Protein AF-A0A7J2LQG4-F1 (afdb_monomer)

pLDDT: mean 94.06, std 4.6, range [66.06, 98.69]

Secondary structure (DSSP, 8-state):
-HHHHHHHTTS--EEE--S-SHHHHHHHHHHHHTT--HHHHTTSTTEEE--S-HHHHHHHHHHTT-EE---HHHHHHHHHTTS--------S-GGG-------PPPTTT-TTS-HHHHHHHHHHHTSHHHHHHHHHTTHHHHTS-SS--SHHHHHH-SSHHHHHHHHHHH-BTTBSS-GGG--S-GGG--

Mean predicted aligned error: 4.1 Å

Nearest PDB structures (foldseek):
  5my5-assembly1_A  TM=8.390E-01  e=5.371E-07  Oleidesulfovibrio alaskensis G20
  3kn3-assembly3_C  TM=7.081E-01  e=2.285E-06  Wolinella succinogenes
  3cvg-assembly5_C  TM=7.981E-01  e=1.214E-03  Coccidioides immitis RS
  3cvg-assembly1_A  TM=7.142E-01  e=1.967E-03  Coccidioides immitis RS

Sequence (190 aa):
RKVVEAGRSGNAVWISRGDNSGTHVKEKSLWNLAGFDWSTLKDESWFIESGTGMGKTLLIANERNAYTLSDIGTYLKYYSDGLIGLQVFVSREKELLNVYSVIAVNPEKNVDVNFEDAITFIKFLTSDECQTLIENFKKEEYGRSLFYPAVNLMKSGVNPEVAGWIRDYAFFNGSECPPAYRDGHPELYE

Structure (mmCIF, N/CA/C/O backbone):
data_AF-A0A7J2LQG4-F1
#
_entry.id   AF-A0A7J2LQG4-F1
#
loop_
_atom_site.group_PDB
_atom_site.id
_atom_site.type_symbol
_atom_site.label_atom_id
_atom_site.label_alt_id
_atom_site.label_comp_id
_atom_site.label_asym_id
_atom_site.label_entity_id
_atom_site.label_seq_id
_atom_site.pdbx_PDB_ins_code
_atom_site.Cartn_x
_atom_site.Cartn_y
_atom_site.Cartn_z
_atom_site.occupancy
_atom_site.B_iso_or_equiv
_atom_site.auth_seq_id
_atom_site.auth_comp_id
_atom_site.auth_asym_id
_atom_site.auth_atom_id
_atom_site.pdbx_PDB_model_num
ATOM 1 N N . ARG A 1 1 ? -10.687 -10.369 13.008 1.00 93.12 1 ARG A N 1
ATOM 2 C CA . ARG A 1 1 ? -11.534 -11.121 13.973 1.00 93.12 1 ARG A CA 1
ATOM 3 C C . ARG A 1 1 ? -11.597 -10.420 15.328 1.00 93.12 1 ARG A C 1
ATOM 5 O O . ARG A 1 1 ? -12.623 -9.815 15.580 1.00 93.12 1 ARG A O 1
ATOM 12 N N . LYS A 1 2 ? -10.504 -10.343 16.108 1.00 95.62 2 LYS A N 1
ATOM 13 C CA . LYS A 1 2 ? -10.480 -9.634 17.413 1.00 95.62 2 LYS A CA 1
ATOM 14 C C . LYS A 1 2 ? -11.040 -8.199 17.382 1.00 95.62 2 LYS A C 1
ATOM 16 O O . LYS A 1 2 ? -11.800 -7.827 18.262 1.00 95.62 2 LYS A O 1
ATOM 21 N N . VAL A 1 3 ? -10.712 -7.413 16.349 1.00 96.69 3 VAL A N 1
ATOM 22 C CA . VAL A 1 3 ? -11.256 -6.048 16.175 1.00 96.69 3 VAL A CA 1
ATOM 23 C C . VAL A 1 3 ? -12.783 -6.049 16.032 1.00 96.69 3 VAL A C 1
ATOM 25 O O . VAL A 1 3 ? -13.440 -5.219 16.642 1.00 96.69 3 VAL A O 1
ATOM 28 N N . VAL A 1 4 ? -13.353 -7.003 15.287 1.00 97.81 4 VAL A N 1
ATOM 29 C CA . VAL A 1 4 ? -14.811 -7.124 15.098 1.00 97.81 4 VAL A CA 1
ATOM 30 C C . VAL A 1 4 ? -15.494 -7.516 16.406 1.00 97.81 4 VAL A C 1
ATOM 32 O O . VAL A 1 4 ? -16.503 -6.926 16.775 1.00 97.81 4 VAL A O 1
ATOM 35 N N . GLU A 1 5 ? -14.935 -8.487 17.132 1.00 97.81 5 GLU A N 1
ATOM 36 C CA . GLU A 1 5 ? -15.448 -8.906 18.444 1.00 97.81 5 GLU A CA 1
ATOM 37 C C . GLU A 1 5 ? -15.452 -7.737 19.438 1.00 97.81 5 GLU A C 1
ATOM 39 O O . GLU A 1 5 ? -16.460 -7.481 20.100 1.00 97.81 5 GLU A O 1
ATOM 44 N N . ALA A 1 6 ? -14.348 -6.987 19.499 1.00 97.88 6 ALA A N 1
ATOM 45 C CA . ALA A 1 6 ? -14.233 -5.811 20.349 1.00 97.88 6 ALA A CA 1
ATOM 46 C C . ALA A 1 6 ? -15.189 -4.689 19.913 1.00 97.88 6 ALA A C 1
ATOM 48 O O . ALA A 1 6 ? -15.839 -4.090 20.767 1.00 97.88 6 ALA A O 1
ATOM 49 N N . GLY A 1 7 ? -15.322 -4.441 18.607 1.00 97.88 7 GLY A N 1
ATOM 50 C CA . GLY A 1 7 ? -16.214 -3.424 18.053 1.00 97.88 7 GLY A CA 1
ATOM 51 C C . GLY A 1 7 ? -17.685 -3.695 18.353 1.00 97.88 7 GLY A C 1
ATOM 52 O O . GLY A 1 7 ? -18.377 -2.840 18.902 1.00 97.88 7 GLY A O 1
ATOM 53 N N . ARG A 1 8 ? -18.146 -4.928 18.118 1.00 98.06 8 ARG A N 1
ATOM 54 C CA . ARG A 1 8 ? -19.517 -5.364 18.444 1.00 98.06 8 ARG A CA 1
ATOM 55 C C . ARG A 1 8 ? -19.814 -5.372 19.944 1.00 98.06 8 ARG A C 1
ATOM 57 O O . ARG A 1 8 ? -20.971 -5.270 20.332 1.00 98.06 8 ARG A O 1
ATOM 64 N N . SER A 1 9 ? -18.777 -5.458 20.777 1.00 98.06 9 SER A N 1
ATOM 65 C CA . SER A 1 9 ? -18.881 -5.340 22.238 1.00 98.06 9 SER A CA 1
ATOM 66 C C . SER A 1 9 ? -18.757 -3.893 22.744 1.00 98.06 9 SER A C 1
ATOM 68 O O . SER A 1 9 ? -18.773 -3.680 23.952 1.00 98.06 9 SER A O 1
ATOM 70 N N . GLY A 1 10 ? -18.596 -2.904 21.854 1.00 96.88 10 GLY A N 1
ATOM 71 C CA . GLY A 1 10 ? -18.452 -1.486 22.211 1.00 96.88 10 GLY A CA 1
ATOM 72 C C . GLY A 1 10 ? -17.074 -1.083 22.750 1.00 96.88 10 GLY A C 1
ATOM 73 O O . GLY A 1 10 ? -16.923 0.016 23.271 1.00 96.88 10 GLY A O 1
ATOM 74 N N . ASN A 1 11 ? -16.065 -1.950 22.623 1.00 97.38 11 ASN A N 1
ATOM 75 C CA . ASN A 1 11 ? -14.725 -1.758 23.194 1.00 97.38 11 ASN A CA 1
ATOM 76 C C . ASN A 1 11 ? -13.678 -1.286 22.176 1.00 97.38 11 ASN A C 1
ATOM 78 O O . ASN A 1 11 ? -12.529 -1.043 22.541 1.00 97.38 11 ASN A O 1
ATOM 82 N N . ALA A 1 12 ? -14.032 -1.210 20.895 1.00 97.94 12 ALA A N 1
ATOM 83 C CA . ALA A 1 12 ? -13.134 -0.755 19.845 1.00 97.94 12 ALA A CA 1
ATOM 84 C C . ALA A 1 12 ? -13.902 0.013 18.776 1.00 97.94 12 ALA A C 1
ATOM 86 O O . ALA A 1 12 ? -15.073 -0.250 18.523 1.00 97.94 12 ALA A O 1
ATOM 87 N N . VAL A 1 13 ? -13.202 0.927 18.119 1.00 98.50 13 VAL A N 1
ATOM 88 C CA . VAL A 1 13 ? -13.670 1.615 16.918 1.00 98.50 13 VAL A CA 1
ATOM 89 C C . VAL A 1 13 ? -12.649 1.355 15.818 1.00 98.50 13 VAL A C 1
ATOM 91 O O . VAL A 1 13 ? -11.446 1.308 16.087 1.00 98.50 13 VAL A O 1
ATOM 94 N N . TRP A 1 14 ? -13.122 1.175 14.591 1.00 98.62 14 TRP A N 1
ATOM 95 C CA . TRP A 1 14 ? -12.287 1.095 13.401 1.00 98.62 14 TRP A CA 1
ATOM 96 C C . TRP A 1 14 ? -12.551 2.298 12.506 1.00 98.62 14 TRP A C 1
ATOM 98 O O . TRP A 1 14 ? -13.696 2.562 12.144 1.00 98.62 14 TRP A O 1
ATOM 108 N N . ILE A 1 15 ? -11.495 3.022 12.146 1.00 98.69 15 ILE A N 1
ATOM 109 C CA . ILE A 1 15 ? -11.568 4.126 11.196 1.00 98.69 15 ILE A CA 1
ATOM 110 C C . ILE A 1 15 ? -11.088 3.620 9.839 1.00 98.69 15 ILE A C 1
ATOM 112 O O . ILE A 1 15 ? -9.923 3.271 9.665 1.00 98.69 15 ILE A O 1
ATOM 116 N N . SER A 1 16 ? -11.997 3.599 8.872 1.00 98.38 16 SER A N 1
ATOM 117 C CA . SER A 1 16 ? -11.688 3.355 7.470 1.00 98.38 16 SER A CA 1
ATOM 118 C C . SER A 1 16 ? -11.421 4.672 6.743 1.00 98.38 16 SER A C 1
ATOM 120 O O . SER A 1 16 ? -11.981 5.730 7.054 1.00 98.38 16 SER A O 1
ATOM 122 N N . ARG A 1 17 ? -10.579 4.605 5.712 1.00 98.06 17 ARG A N 1
ATOM 123 C CA . ARG A 1 17 ? -10.400 5.704 4.756 1.00 98.06 17 ARG A CA 1
ATOM 124 C C . ARG A 1 17 ? -11.706 6.021 4.022 1.00 98.06 17 ARG A C 1
ATOM 126 O O . ARG A 1 17 ? -12.034 7.194 3.878 1.00 98.06 17 ARG A O 1
ATOM 133 N N . GLY A 1 18 ? -12.442 4.999 3.574 1.00 96.88 18 GLY A N 1
ATOM 134 C CA . GLY A 1 18 ? -13.702 5.166 2.836 1.00 96.88 18 GLY A CA 1
ATOM 135 C C . GLY A 1 18 ? -13.581 5.925 1.504 1.00 96.88 18 GLY A C 1
ATOM 136 O O . GLY A 1 18 ? -14.557 6.489 1.027 1.00 96.88 18 GLY A O 1
ATOM 137 N N . ASP A 1 19 ? -12.385 6.004 0.905 1.00 95.94 19 ASP A N 1
ATOM 138 C CA . ASP A 1 19 ? -12.068 6.967 -0.173 1.00 95.94 19 ASP A CA 1
ATOM 139 C C . ASP A 1 19 ? -11.669 6.324 -1.516 1.00 95.94 19 ASP A C 1
ATOM 141 O O . ASP A 1 19 ? -11.207 6.999 -2.431 1.00 95.94 19 ASP A O 1
ATOM 145 N N . ASN A 1 20 ? -11.822 5.003 -1.628 1.00 94.44 20 ASN A N 1
ATOM 146 C CA . ASN A 1 20 ? -11.424 4.177 -2.787 1.00 94.44 20 ASN A CA 1
ATOM 147 C C . ASN A 1 20 ? -9.931 4.243 -3.163 1.00 94.44 20 ASN A C 1
ATOM 149 O O . ASN A 1 20 ? -9.546 3.820 -4.251 1.00 94.44 20 ASN A O 1
ATOM 153 N N . SER A 1 21 ? -9.073 4.704 -2.254 1.00 94.75 21 SER A N 1
ATOM 154 C CA . SER A 1 21 ? -7.621 4.622 -2.418 1.00 94.75 21 SER A CA 1
ATOM 155 C C . SER A 1 21 ? -7.097 3.183 -2.374 1.00 94.75 21 SER A C 1
ATOM 157 O O . SER A 1 21 ? -7.775 2.263 -1.914 1.00 94.75 21 SER A O 1
ATOM 159 N N . GLY A 1 22 ? -5.830 2.989 -2.755 1.00 93.12 22 GLY A N 1
ATOM 160 C CA . GLY A 1 22 ? -5.148 1.699 -2.597 1.00 93.12 22 GLY A CA 1
ATOM 161 C C . GLY A 1 22 ? -5.179 1.168 -1.156 1.00 93.12 22 GLY A C 1
ATOM 162 O O . GLY A 1 22 ? -5.398 -0.023 -0.949 1.00 93.12 22 GLY A O 1
ATOM 163 N N . THR A 1 23 ? -5.064 2.043 -0.148 1.00 95.81 23 THR A N 1
ATOM 164 C CA . THR A 1 23 ? -5.211 1.654 1.267 1.00 95.81 23 THR A CA 1
ATOM 165 C C . THR A 1 23 ? -6.619 1.143 1.564 1.00 95.81 23 THR A C 1
ATOM 167 O O . THR A 1 23 ? -6.760 0.126 2.234 1.00 95.81 23 THR A O 1
ATOM 170 N N . HIS A 1 24 ? -7.657 1.800 1.037 1.00 97.56 24 HIS A N 1
ATOM 171 C CA . HIS A 1 24 ? -9.040 1.348 1.199 1.00 97.56 24 HIS A CA 1
ATOM 172 C C . HIS A 1 24 ? -9.283 -0.002 0.508 1.00 97.56 24 HIS A C 1
ATOM 174 O O . HIS A 1 24 ? -9.908 -0.890 1.079 1.00 97.56 24 HIS A O 1
ATOM 180 N N . VAL A 1 25 ? -8.744 -0.198 -0.698 1.00 96.44 25 VAL A N 1
ATOM 181 C CA . VAL A 1 25 ? -8.823 -1.486 -1.408 1.00 96.44 25 VAL A CA 1
ATOM 182 C C . VAL A 1 25 ? -8.140 -2.598 -0.605 1.00 96.44 25 VAL A C 1
ATOM 184 O O . VAL A 1 25 ? -8.709 -3.680 -0.451 1.00 96.44 25 VAL A O 1
ATOM 187 N N . LYS A 1 26 ? -6.958 -2.326 -0.037 1.00 96.19 26 LYS A N 1
ATOM 188 C CA . LYS A 1 26 ? -6.237 -3.269 0.830 1.00 96.19 26 LYS A CA 1
ATOM 189 C C . LYS A 1 26 ? -7.014 -3.585 2.105 1.00 96.19 26 LYS A C 1
ATOM 191 O O . LYS A 1 26 ? -7.086 -4.734 2.515 1.00 96.19 26 LYS A O 1
ATOM 196 N N . GLU A 1 27 ? -7.630 -2.587 2.721 1.00 97.62 27 GLU A N 1
ATOM 197 C CA . GLU A 1 27 ? -8.482 -2.786 3.88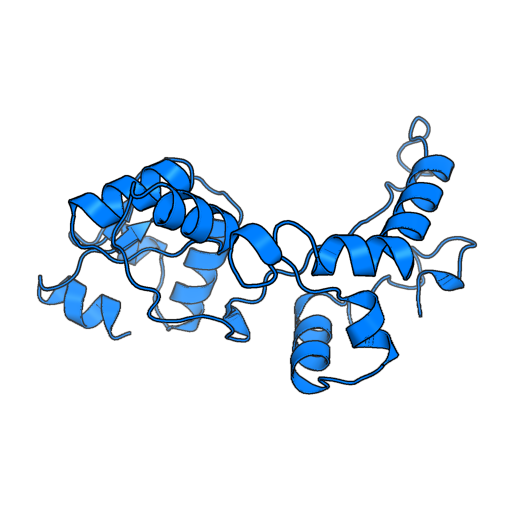8 1.00 97.62 27 GLU A CA 1
ATOM 198 C C . GLU A 1 27 ? -9.644 -3.749 3.589 1.00 97.62 27 GLU A C 1
ATOM 200 O O . GLU A 1 27 ? -9.845 -4.724 4.314 1.00 97.62 27 GLU A O 1
ATOM 205 N N . LYS A 1 28 ? -10.370 -3.524 2.485 1.00 97.88 28 LYS A N 1
ATOM 206 C CA . LYS A 1 28 ? -11.469 -4.401 2.051 1.00 97.88 28 LYS A CA 1
ATOM 207 C C . LYS A 1 28 ? -11.001 -5.838 1.835 1.00 97.88 28 LYS A C 1
ATOM 209 O O . LYS A 1 28 ? -11.689 -6.770 2.251 1.00 97.88 28 LYS A O 1
ATOM 214 N N . SER A 1 29 ? -9.836 -6.030 1.210 1.00 96.31 29 SER A N 1
ATOM 215 C CA . SER A 1 29 ? -9.302 -7.375 0.973 1.00 96.31 29 SER A CA 1
ATOM 216 C C . SER A 1 29 ? -8.910 -8.084 2.272 1.00 96.31 29 SER A C 1
ATOM 218 O O . SER A 1 29 ? -9.179 -9.277 2.407 1.00 96.31 29 SER A O 1
ATOM 220 N N . LEU A 1 30 ? -8.366 -7.359 3.256 1.00 96.88 30 LEU A N 1
ATOM 221 C CA . LEU A 1 30 ? -8.052 -7.899 4.584 1.00 96.88 30 LEU A CA 1
ATOM 222 C C . LEU A 1 30 ? -9.311 -8.311 5.356 1.00 96.88 30 LEU A C 1
ATOM 224 O O . LEU A 1 30 ? -9.313 -9.360 6.004 1.00 96.88 30 LEU A O 1
ATOM 228 N N . TRP A 1 31 ? -10.391 -7.529 5.273 1.00 98.00 31 TRP A N 1
ATOM 229 C CA . TRP A 1 31 ? -11.669 -7.914 5.877 1.00 98.00 31 TRP A CA 1
ATOM 230 C C . TRP A 1 31 ? -12.232 -9.190 5.259 1.00 98.00 31 TRP A C 1
ATOM 232 O O . TRP A 1 31 ? -12.561 -10.124 5.997 1.00 98.00 31 TRP A O 1
ATOM 242 N N . ASN A 1 32 ? -12.243 -9.267 3.926 1.00 97.38 32 ASN A N 1
ATOM 243 C CA . ASN A 1 32 ? -12.699 -10.452 3.205 1.00 97.38 32 ASN A CA 1
ATOM 244 C C . ASN A 1 32 ? -11.871 -11.692 3.577 1.00 97.38 32 ASN A C 1
ATOM 246 O O . ASN A 1 32 ? -12.427 -12.736 3.910 1.00 97.38 32 ASN A O 1
ATOM 250 N N . LEU A 1 33 ? -10.542 -11.559 3.623 1.00 95.56 33 LEU A N 1
ATOM 251 C CA . LEU A 1 33 ? -9.641 -12.633 4.045 1.00 95.56 33 LEU A CA 1
ATOM 252 C C . LEU A 1 33 ? -9.911 -13.094 5.486 1.00 95.56 33 LEU A C 1
ATOM 254 O O . LEU A 1 33 ? -9.824 -14.281 5.798 1.00 95.56 33 LEU A O 1
ATOM 258 N N . ALA A 1 34 ? -10.282 -12.171 6.376 1.00 96.12 34 ALA A N 1
ATOM 259 C CA . ALA A 1 34 ? -10.648 -12.496 7.750 1.00 96.12 34 ALA A CA 1
ATOM 260 C C . ALA A 1 34 ? -12.023 -13.189 7.881 1.00 96.12 34 ALA A C 1
ATOM 262 O O . ALA A 1 34 ? -12.353 -13.648 8.986 1.00 96.12 34 ALA A O 1
ATOM 263 N N . GLY A 1 35 ? -12.778 -13.301 6.782 1.00 97.50 35 GLY A N 1
ATOM 264 C CA . GLY A 1 35 ? -14.111 -13.899 6.704 1.00 97.50 35 GLY A CA 1
ATOM 265 C C . GLY A 1 35 ? -15.254 -12.904 6.906 1.00 97.50 35 GLY A C 1
ATOM 266 O O . GLY A 1 35 ? -16.335 -13.319 7.317 1.00 97.50 35 GLY A O 1
ATOM 267 N N . PHE A 1 36 ? -15.022 -11.608 6.679 1.00 97.88 36 PHE A N 1
ATOM 268 C CA . PHE A 1 36 ? -16.038 -10.567 6.829 1.00 97.88 36 PHE A CA 1
ATOM 269 C C . PHE A 1 36 ? -16.254 -9.799 5.529 1.00 97.88 36 PHE A C 1
ATOM 271 O O . PHE A 1 36 ? -15.302 -9.375 4.878 1.00 97.88 36 PHE A O 1
ATOM 278 N N . ASP A 1 37 ? -17.515 -9.549 5.194 1.00 96.50 37 ASP A N 1
ATOM 279 C CA . ASP A 1 37 ? -17.870 -8.676 4.083 1.00 96.50 37 ASP A CA 1
ATOM 280 C C . ASP A 1 37 ? -17.838 -7.210 4.535 1.00 96.50 37 ASP A C 1
ATOM 282 O O . ASP A 1 37 ? -18.655 -6.771 5.349 1.00 96.50 37 ASP A O 1
ATOM 286 N N . TRP A 1 38 ? -16.902 -6.440 3.978 1.00 96.44 38 TRP A N 1
ATOM 287 C CA . TRP A 1 38 ? -16.773 -5.007 4.247 1.00 96.44 38 TRP A CA 1
ATOM 288 C C . TRP A 1 38 ? -18.071 -4.232 3.985 1.00 96.44 38 TRP A C 1
ATOM 290 O O . TRP A 1 38 ? -18.382 -3.308 4.733 1.00 96.44 38 TRP A O 1
ATOM 300 N N . SER A 1 39 ? -18.848 -4.615 2.965 1.00 95.12 39 SER A N 1
ATOM 301 C CA . SER A 1 39 ? -20.088 -3.916 2.607 1.00 95.12 39 SER A CA 1
ATOM 302 C C . SER A 1 39 ? -21.152 -3.993 3.702 1.00 95.12 39 SER A C 1
ATOM 304 O O . SER A 1 39 ? -21.999 -3.110 3.775 1.00 95.12 39 SER A O 1
ATOM 306 N N . THR A 1 40 ? -21.052 -5.001 4.574 1.00 96.31 40 THR A N 1
ATOM 307 C CA . THR A 1 40 ? -21.887 -5.162 5.770 1.00 96.31 40 THR A CA 1
ATOM 308 C C . THR A 1 40 ? -21.249 -4.528 7.005 1.00 96.31 40 THR A C 1
ATOM 310 O O . THR A 1 40 ? -21.933 -3.853 7.768 1.00 96.31 40 THR A O 1
ATOM 313 N N . LEU A 1 41 ? -19.928 -4.684 7.183 1.00 96.38 41 LEU A N 1
ATOM 314 C CA . LEU A 1 41 ? -19.200 -4.132 8.331 1.00 96.38 41 LEU A CA 1
ATOM 315 C C . LEU A 1 41 ? -19.287 -2.608 8.396 1.00 96.38 41 LEU A C 1
ATOM 317 O O . LEU A 1 41 ? -19.388 -2.061 9.489 1.00 96.38 41 LEU A O 1
ATOM 321 N N . LYS A 1 42 ? -19.250 -1.930 7.243 1.00 96.75 42 LYS A N 1
ATOM 322 C CA . LYS A 1 42 ? -19.268 -0.462 7.169 1.00 96.75 42 LYS A CA 1
ATOM 323 C C . LYS A 1 42 ? -20.533 0.173 7.759 1.00 96.75 42 LYS A C 1
ATOM 325 O O . LYS A 1 42 ? -20.508 1.347 8.103 1.00 96.75 42 LYS A O 1
ATOM 330 N N . ASP A 1 43 ? -21.621 -0.594 7.850 1.00 97.44 43 ASP A N 1
ATOM 331 C CA . ASP A 1 43 ? -22.896 -0.135 8.401 1.00 97.44 43 ASP A CA 1
ATOM 332 C C . ASP A 1 43 ? -23.003 -0.421 9.918 1.00 97.44 43 ASP A C 1
ATOM 334 O O . ASP A 1 43 ? -23.969 -0.012 10.565 1.00 97.44 43 ASP A O 1
ATOM 338 N N . GLU A 1 44 ? -22.016 -1.104 10.519 1.00 98.19 44 GLU A N 1
ATOM 339 C CA . GLU A 1 44 ? -21.948 -1.320 11.967 1.00 98.19 44 GLU A CA 1
ATOM 340 C C . GLU A 1 44 ? -21.451 -0.057 12.693 1.00 98.19 44 GLU A C 1
ATOM 342 O O . GLU A 1 44 ? -20.507 0.603 12.272 1.00 98.19 44 GLU A O 1
ATOM 347 N N . SER A 1 45 ? -22.032 0.259 13.854 1.00 97.31 45 SER A N 1
ATOM 348 C CA . SER A 1 45 ? -21.796 1.533 14.559 1.00 97.31 45 SER A CA 1
ATOM 349 C C . SER A 1 45 ? -20.353 1.788 15.016 1.00 97.31 45 SER A C 1
ATOM 351 O O . SER A 1 45 ? -19.994 2.928 15.309 1.00 97.31 45 SER A O 1
ATOM 353 N N . TRP A 1 46 ? -19.534 0.741 15.141 1.00 98.12 46 TRP A N 1
ATOM 354 C CA . TRP A 1 46 ? -18.122 0.838 15.529 1.00 98.12 46 TRP A CA 1
ATOM 355 C C . TRP A 1 46 ? -17.184 1.024 14.329 1.00 98.12 46 TRP A C 1
ATOM 357 O O . TRP A 1 46 ? -15.989 1.260 14.522 1.00 98.12 46 TRP A O 1
ATOM 367 N N . PHE A 1 47 ? -17.701 0.915 13.106 1.00 98.50 47 PHE A N 1
ATOM 368 C CA . PHE A 1 47 ? -16.960 1.096 11.870 1.00 98.50 47 PHE A CA 1
ATOM 369 C C . PHE A 1 47 ? -17.269 2.478 11.296 1.00 98.50 47 PHE A C 1
ATOM 371 O O . PHE A 1 47 ? -18.420 2.825 11.057 1.00 98.50 47 PHE A O 1
ATOM 378 N N . ILE A 1 48 ? -16.242 3.302 11.099 1.00 98.25 48 ILE A N 1
ATOM 379 C CA . ILE A 1 48 ? -16.421 4.704 10.717 1.00 98.25 48 ILE A CA 1
ATOM 380 C C . ILE A 1 48 ? -15.603 4.997 9.472 1.00 98.25 48 ILE A C 1
ATOM 382 O O . ILE A 1 48 ? -14.377 4.929 9.493 1.00 98.25 48 ILE A O 1
ATOM 386 N N . GLU A 1 49 ? -16.274 5.389 8.397 1.00 97.94 49 GLU A N 1
ATOM 387 C CA . GLU A 1 49 ? -15.613 5.908 7.204 1.00 97.94 49 GLU A CA 1
ATOM 388 C C . GLU A 1 49 ? -15.285 7.392 7.393 1.00 97.94 49 GLU A C 1
ATOM 390 O O . GLU A 1 49 ? -16.164 8.220 7.627 1.00 97.94 49 GLU A O 1
ATOM 395 N N . SER A 1 50 ? -14.003 7.747 7.297 1.00 96.19 50 SER A N 1
ATOM 396 C CA . SER A 1 50 ? -13.582 9.148 7.389 1.00 96.19 50 SER A CA 1
ATOM 397 C C . SER A 1 50 ? -13.823 9.928 6.094 1.00 96.19 50 SER A C 1
ATOM 399 O O . SER A 1 50 ? -13.980 11.146 6.149 1.00 96.19 50 SER A O 1
ATOM 401 N N . GLY A 1 51 ? -13.806 9.251 4.938 1.00 95.31 51 GLY A N 1
ATOM 402 C CA . GLY A 1 51 ? -13.869 9.868 3.609 1.00 95.31 51 GLY A CA 1
ATOM 403 C C . GLY A 1 51 ? -12.657 10.753 3.298 1.00 95.31 51 GLY A C 1
ATOM 404 O O . GLY A 1 51 ? -12.771 11.715 2.539 1.00 95.31 51 GLY A O 1
ATOM 405 N N . THR A 1 52 ? -11.511 10.505 3.941 1.00 95.31 52 THR A N 1
ATOM 406 C CA . THR A 1 52 ? -10.346 11.403 3.896 1.00 95.31 52 THR A CA 1
ATOM 407 C C . THR A 1 52 ? -9.051 10.667 3.575 1.00 95.31 52 THR A C 1
ATOM 409 O O . THR A 1 52 ? -8.963 9.448 3.675 1.00 95.31 52 THR A O 1
ATOM 412 N N . GLY A 1 53 ? -8.010 11.425 3.218 1.00 97.12 53 GLY A N 1
ATOM 413 C CA . GLY A 1 53 ? -6.660 10.888 3.046 1.00 97.12 53 GLY A CA 1
ATOM 414 C C . GLY A 1 53 ? -6.049 10.339 4.344 1.00 97.12 53 GLY A C 1
ATOM 415 O O . GLY A 1 53 ? -6.530 10.599 5.451 1.00 97.12 53 GLY A O 1
ATOM 416 N N . MET A 1 54 ? -4.935 9.610 4.206 1.00 97.88 54 MET A N 1
ATOM 417 C CA . MET A 1 54 ? -4.332 8.837 5.301 1.00 97.88 54 MET A CA 1
ATOM 418 C C . MET A 1 54 ? -3.971 9.675 6.528 1.00 97.88 54 MET A C 1
ATOM 420 O O . MET A 1 54 ? -4.288 9.292 7.649 1.00 97.88 54 MET A O 1
ATOM 424 N N . GLY A 1 55 ? -3.380 10.852 6.326 1.00 97.94 55 GLY A N 1
ATOM 425 C CA . GLY A 1 55 ? -2.994 11.723 7.433 1.00 97.94 55 GLY A CA 1
ATOM 426 C C . GLY A 1 55 ? -4.173 12.13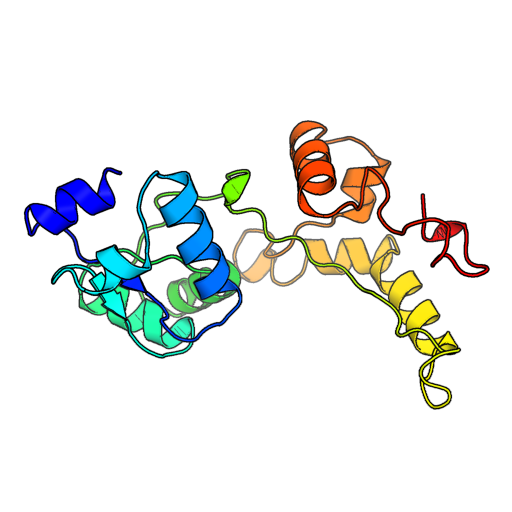4 8.320 1.00 97.94 55 GLY A C 1
ATOM 427 O O . GLY A 1 55 ? -4.113 12.014 9.539 1.00 97.94 55 GLY A O 1
ATOM 428 N N . LYS A 1 56 ? -5.294 12.548 7.717 1.00 98.12 56 LYS A N 1
ATOM 429 C CA . LYS A 1 56 ? -6.500 12.926 8.469 1.00 98.12 56 LYS A CA 1
ATOM 430 C C . LYS A 1 56 ? -7.192 11.715 9.100 1.00 98.12 56 LYS A C 1
ATOM 432 O O . LYS A 1 56 ? -7.681 11.818 10.218 1.00 98.12 56 LYS A O 1
ATOM 437 N N . THR A 1 57 ? -7.164 10.561 8.434 1.00 98.56 57 THR A N 1
ATOM 438 C CA . THR A 1 57 ? -7.650 9.295 9.007 1.00 98.56 57 THR A CA 1
ATOM 439 C C . THR A 1 57 ? -6.873 8.911 10.270 1.00 98.56 57 THR A C 1
ATOM 441 O O . THR A 1 57 ? -7.487 8.548 11.270 1.00 98.56 57 THR A O 1
ATOM 444 N N . LEU A 1 58 ? -5.541 9.054 10.266 1.00 98.62 58 LEU A N 1
ATOM 445 C CA . LEU A 1 58 ? -4.701 8.817 11.446 1.00 98.62 58 LEU A CA 1
ATOM 446 C C . LEU A 1 58 ? -5.028 9.775 12.596 1.00 98.62 58 LEU A C 1
ATOM 448 O O . LEU A 1 58 ? -5.120 9.326 13.734 1.00 98.62 58 LEU A O 1
ATOM 452 N N . LEU A 1 59 ? -5.239 11.065 12.311 1.00 98.62 59 LEU A N 1
ATOM 453 C CA . LEU A 1 59 ? -5.646 12.039 13.333 1.00 98.62 59 LEU A CA 1
ATOM 454 C C . LEU A 1 59 ? -6.984 11.652 13.976 1.00 98.62 59 LEU A C 1
ATOM 456 O O . LEU A 1 59 ? -7.079 11.605 15.197 1.00 98.62 59 LEU A O 1
ATOM 460 N N . ILE A 1 60 ? -7.984 11.282 13.169 1.00 98.50 60 ILE A N 1
ATOM 461 C CA . ILE A 1 60 ? -9.294 10.832 13.670 1.00 98.50 60 ILE A CA 1
ATOM 462 C C . ILE A 1 60 ? -9.149 9.559 14.512 1.00 98.50 60 ILE A C 1
ATOM 464 O O . ILE A 1 60 ? -9.764 9.447 15.574 1.00 98.50 60 ILE A O 1
ATOM 468 N N . ALA A 1 61 ? -8.344 8.594 14.056 1.00 98.62 61 ALA A N 1
ATOM 469 C CA . ALA A 1 61 ? -8.095 7.368 14.807 1.00 98.62 61 ALA A CA 1
ATOM 470 C C . ALA A 1 61 ? -7.418 7.660 16.153 1.00 98.62 61 ALA A C 1
ATOM 472 O O . ALA A 1 61 ? -7.812 7.098 17.172 1.00 98.62 61 ALA A O 1
ATOM 473 N N . ASN A 1 62 ? -6.461 8.588 16.171 1.00 98.56 62 ASN A N 1
ATOM 474 C CA . ASN A 1 62 ? -5.785 9.035 17.381 1.00 98.56 62 ASN A CA 1
ATOM 475 C C . ASN A 1 62 ? -6.747 9.714 18.366 1.00 98.56 62 ASN A C 1
ATOM 477 O O . ASN A 1 62 ? -6.821 9.310 19.521 1.00 98.56 62 ASN A O 1
ATOM 481 N N . GLU A 1 63 ? -7.533 10.689 17.906 1.00 98.19 63 GLU A N 1
ATOM 482 C CA . GLU A 1 63 ? -8.521 11.405 18.730 1.00 98.19 63 GLU A CA 1
ATOM 483 C C . GLU A 1 63 ? -9.562 10.466 19.355 1.00 98.19 63 GLU A C 1
ATOM 485 O O . GLU A 1 63 ? -10.038 10.701 20.465 1.00 98.19 63 GLU A O 1
ATOM 490 N N . ARG A 1 64 ? -9.915 9.389 18.646 1.00 97.50 64 ARG A N 1
ATOM 491 C CA . ARG A 1 64 ? -10.929 8.419 19.077 1.00 97.50 64 ARG A CA 1
ATOM 492 C C . ARG A 1 64 ? -10.366 7.208 19.818 1.00 97.50 64 ARG A C 1
ATOM 494 O O . ARG A 1 64 ? -11.154 6.338 20.176 1.00 97.50 64 ARG A O 1
ATOM 501 N N . ASN A 1 65 ? -9.050 7.124 20.036 1.00 97.00 65 ASN A N 1
ATOM 502 C CA . ASN A 1 65 ? -8.383 5.913 20.538 1.00 97.00 65 ASN A CA 1
ATOM 503 C C . ASN A 1 65 ? -8.808 4.649 19.758 1.00 97.00 65 ASN A C 1
ATOM 505 O O . ASN A 1 65 ? -9.162 3.619 20.334 1.00 97.00 65 ASN A O 1
ATOM 509 N N . ALA A 1 66 ? -8.832 4.760 18.432 1.00 98.25 66 ALA A N 1
ATOM 510 C CA . ALA A 1 66 ? -9.377 3.772 17.512 1.00 98.25 66 ALA A CA 1
ATOM 511 C C . ALA A 1 66 ? -8.280 3.068 16.697 1.00 98.25 66 ALA A C 1
ATOM 513 O O . ALA A 1 66 ? -7.132 3.508 16.621 1.00 98.25 66 ALA A O 1
ATOM 514 N N . TYR A 1 67 ? -8.657 1.973 16.042 1.00 98.50 67 TYR A N 1
ATOM 515 C CA . TYR A 1 67 ? -7.803 1.237 15.116 1.00 98.50 67 TYR A CA 1
ATOM 516 C C . TYR A 1 67 ? -7.978 1.757 13.685 1.00 98.50 67 TYR A C 1
ATOM 518 O O . TYR A 1 67 ? -9.059 2.195 13.301 1.00 98.50 67 TYR A O 1
ATOM 526 N N . THR A 1 68 ? -6.924 1.673 12.877 1.00 98.50 68 THR A N 1
ATOM 527 C CA . THR A 1 68 ? -6.962 1.959 11.436 1.00 98.50 68 THR A CA 1
ATOM 528 C C . THR A 1 68 ? -5.879 1.156 10.725 1.00 98.50 68 THR A C 1
ATOM 530 O O . THR A 1 68 ? -4.859 0.805 11.322 1.00 98.50 68 THR A O 1
ATOM 533 N N . LEU A 1 69 ? -6.064 0.910 9.429 1.00 98.06 69 LEU A N 1
ATOM 534 C CA . LEU A 1 69 ? -4.977 0.520 8.534 1.00 98.06 69 LEU A CA 1
ATOM 535 C C . LEU A 1 69 ? -4.253 1.782 8.044 1.00 98.06 69 LEU A C 1
ATOM 537 O O . LEU A 1 69 ? -4.906 2.769 7.714 1.00 98.06 69 LEU A O 1
ATOM 541 N N . SER A 1 70 ? -2.921 1.755 7.978 1.00 97.31 70 SER A N 1
ATOM 542 C CA . SER A 1 70 ? -2.107 2.850 7.432 1.00 97.31 70 SER A CA 1
ATOM 543 C C . SER A 1 70 ? -0.903 2.314 6.672 1.00 97.31 70 SER A C 1
ATOM 545 O O . SER A 1 70 ? -0.369 1.259 7.017 1.00 97.31 70 SER A O 1
ATOM 547 N N . ASP A 1 71 ? -0.430 3.069 5.680 1.00 94.81 71 ASP A N 1
ATOM 548 C CA . ASP A 1 71 ? 0.932 2.895 5.185 1.00 94.81 71 ASP A CA 1
ATOM 549 C C . ASP A 1 71 ? 1.947 3.389 6.233 1.00 94.81 71 ASP A C 1
ATOM 551 O O . ASP A 1 71 ? 1.656 4.280 7.043 1.00 94.81 71 ASP A O 1
ATOM 555 N N . ILE A 1 72 ? 3.137 2.781 6.234 1.00 93.44 72 ILE A N 1
ATOM 556 C CA . ILE A 1 72 ? 4.159 3.040 7.255 1.00 93.44 72 ILE A CA 1
ATOM 557 C C . ILE A 1 72 ? 4.780 4.436 7.125 1.00 93.44 72 ILE A C 1
ATOM 559 O O . ILE A 1 72 ? 5.164 5.016 8.135 1.00 93.44 72 ILE A O 1
ATOM 563 N N . GLY A 1 73 ? 4.857 4.987 5.909 1.00 93.50 73 GLY A N 1
ATOM 564 C CA . GLY A 1 73 ? 5.453 6.299 5.658 1.00 93.50 73 GLY A CA 1
ATOM 565 C C . GLY A 1 73 ? 4.629 7.419 6.285 1.00 93.50 73 GLY A C 1
ATOM 566 O O . GLY A 1 73 ? 5.164 8.230 7.041 1.00 93.50 73 GLY A O 1
ATOM 567 N N . THR A 1 74 ? 3.316 7.422 6.042 1.00 95.19 74 THR A N 1
ATOM 568 C CA . THR A 1 74 ? 2.401 8.386 6.663 1.00 95.19 74 THR A CA 1
ATOM 569 C C . THR A 1 74 ? 2.376 8.220 8.183 1.00 95.19 74 THR A C 1
ATOM 571 O O . THR A 1 74 ? 2.457 9.220 8.895 1.00 95.19 74 THR A O 1
ATOM 574 N N . TYR A 1 75 ? 2.317 6.981 8.689 1.00 96.62 75 TYR A N 1
ATOM 575 C CA . TYR A 1 75 ? 2.355 6.719 10.132 1.00 96.62 75 TYR A CA 1
ATOM 576 C C . TYR 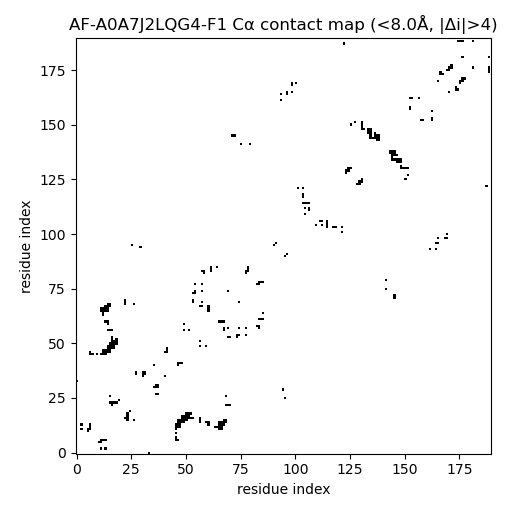A 1 75 ? 3.616 7.302 10.782 1.00 96.62 75 TYR A C 1
ATOM 578 O O . TYR A 1 75 ? 3.505 8.052 11.749 1.00 96.62 75 TYR A O 1
ATOM 586 N N . LEU A 1 76 ? 4.802 6.993 10.241 1.00 95.38 76 LEU A N 1
ATOM 587 C CA . LEU A 1 76 ? 6.073 7.430 10.822 1.00 95.38 76 LEU A CA 1
ATOM 588 C C . LEU A 1 76 ? 6.191 8.947 10.837 1.00 95.38 76 LEU A C 1
ATOM 590 O O . LEU A 1 76 ? 6.569 9.488 11.867 1.00 95.38 76 LEU A O 1
ATOM 594 N N . LYS A 1 77 ? 5.793 9.618 9.750 1.00 94.94 77 LYS A N 1
ATOM 595 C CA . LYS A 1 77 ? 5.766 11.081 9.692 1.00 94.94 77 LYS A CA 1
ATOM 596 C C . LYS A 1 77 ? 4.884 11.676 10.794 1.00 94.94 77 LYS A C 1
ATOM 598 O O . LYS A 1 77 ? 5.322 12.532 11.549 1.00 94.94 77 LYS A O 1
ATOM 603 N N . TYR A 1 78 ? 3.635 11.221 10.907 1.00 97.31 78 TYR A N 1
ATOM 604 C CA . TYR A 1 78 ? 2.702 11.777 11.893 1.00 97.31 78 TYR A CA 1
ATOM 605 C C . TYR A 1 78 ? 3.131 11.475 13.333 1.00 97.31 78 TYR A C 1
ATOM 607 O O . TYR A 1 78 ? 2.919 12.297 14.223 1.00 97.31 78 TYR A O 1
ATOM 615 N N . TYR A 1 79 ? 3.736 10.309 13.560 1.00 96.06 79 TYR A N 1
ATOM 616 C CA . TYR A 1 79 ? 4.271 9.929 14.861 1.00 96.06 79 TYR A CA 1
ATOM 617 C C . TYR A 1 79 ? 5.518 10.753 15.225 1.00 96.06 79 TYR A C 1
ATOM 619 O O . TYR A 1 79 ? 5.595 11.275 16.334 1.00 96.06 79 TYR A O 1
ATOM 627 N N . SER A 1 80 ? 6.474 10.926 14.300 1.00 94.31 80 SER A N 1
ATOM 628 C CA . SER A 1 80 ? 7.689 11.725 14.531 1.00 94.31 80 SER A CA 1
ATOM 629 C C . SER A 1 80 ? 7.388 13.204 14.750 1.00 94.31 80 SER A C 1
ATOM 631 O O . SER A 1 80 ? 8.048 13.848 15.559 1.00 94.31 80 SER A O 1
ATOM 633 N N . ASP A 1 81 ? 6.361 13.721 14.073 1.00 96.06 81 ASP A N 1
ATOM 634 C CA . ASP A 1 81 ? 5.896 15.103 14.218 1.00 96.06 81 ASP A CA 1
ATOM 635 C C . ASP A 1 81 ? 5.086 15.316 15.518 1.00 96.06 81 ASP A C 1
ATOM 637 O O . ASP A 1 81 ? 4.640 16.428 15.798 1.00 96.06 81 ASP A O 1
ATOM 641 N N . GLY A 1 82 ? 4.860 14.262 16.316 1.00 97.06 82 GLY A N 1
ATOM 642 C CA . GLY A 1 82 ? 4.097 14.324 17.567 1.00 97.06 82 GLY A CA 1
ATOM 643 C C . GLY A 1 82 ? 2.594 14.553 17.377 1.00 97.06 82 GLY A C 1
ATOM 644 O O . GLY A 1 82 ? 1.904 14.929 18.323 1.00 97.06 82 GLY A O 1
ATOM 645 N N . LEU A 1 83 ? 2.073 14.339 16.165 1.00 98.00 83 LEU A N 1
ATOM 646 C CA . LEU A 1 83 ? 0.663 14.559 15.828 1.00 98.00 83 LEU A CA 1
ATOM 647 C C . LEU A 1 83 ? -0.241 13.405 16.278 1.00 98.00 83 LEU A C 1
ATOM 649 O O . LEU A 1 83 ? -1.444 13.594 16.447 1.00 98.00 83 LEU A O 1
ATOM 653 N N . ILE A 1 84 ? 0.326 12.208 16.443 1.00 98.44 84 ILE A N 1
ATOM 654 C CA . ILE A 1 84 ? -0.374 11.014 16.923 1.00 98.44 84 ILE A CA 1
ATOM 655 C C . ILE A 1 84 ? 0.475 10.263 17.954 1.00 98.44 84 ILE A C 1
ATOM 657 O O . ILE A 1 84 ? 1.700 10.271 17.885 1.00 98.44 84 ILE A O 1
ATOM 661 N N . GLY A 1 85 ? -0.192 9.558 18.867 1.00 97.56 85 GLY A N 1
ATOM 662 C CA . GLY A 1 85 ? 0.395 8.618 19.829 1.00 97.56 8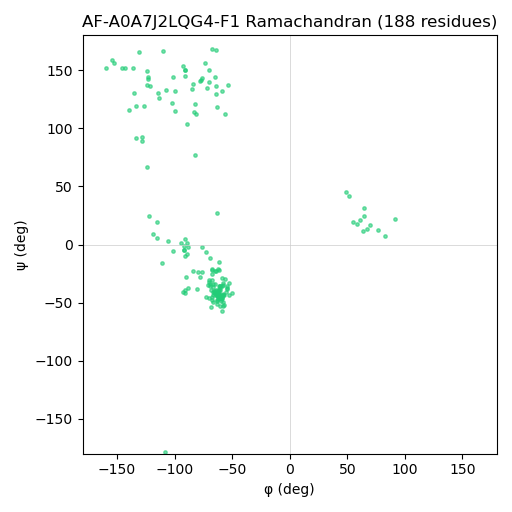5 GLY A CA 1
ATOM 663 C C . GLY A 1 85 ? -0.057 7.168 19.611 1.00 97.56 85 GLY A C 1
ATOM 664 O O . GLY A 1 85 ? 0.004 6.358 20.534 1.00 97.56 85 GLY A O 1
ATOM 665 N N . LEU A 1 86 ? -0.558 6.843 18.414 1.00 97.44 86 LEU A N 1
ATOM 666 C CA . LEU A 1 86 ? -1.025 5.501 18.054 1.00 97.44 86 LEU A CA 1
ATOM 667 C C . LEU A 1 86 ? 0.126 4.486 18.057 1.00 97.44 86 LEU A C 1
ATOM 669 O O . LEU A 1 86 ? 1.235 4.798 17.633 1.00 97.44 86 LEU A O 1
ATOM 673 N N . GLN A 1 87 ? -0.158 3.252 18.476 1.00 96.44 87 GLN A N 1
ATOM 674 C CA . GLN A 1 87 ? 0.811 2.154 18.480 1.00 96.44 87 GLN A CA 1
ATOM 675 C C . GLN A 1 87 ? 0.606 1.210 17.291 1.00 96.44 87 GLN A C 1
ATOM 677 O O . GLN A 1 87 ? -0.523 0.914 16.892 1.00 96.44 87 GLN A O 1
ATOM 682 N N . VAL A 1 88 ? 1.707 0.684 16.749 1.00 95.62 88 VAL A N 1
ATOM 683 C CA . VAL A 1 88 ? 1.668 -0.346 15.703 1.00 95.62 88 VAL A CA 1
ATOM 684 C C . VAL A 1 88 ? 1.441 -1.715 16.340 1.00 95.62 88 VAL A C 1
ATOM 686 O O . VAL A 1 88 ? 2.327 -2.243 17.006 1.00 95.62 88 VAL A O 1
ATOM 689 N N . PHE A 1 89 ? 0.276 -2.314 16.092 1.00 94.56 89 PHE A N 1
ATOM 690 C CA . PHE A 1 89 ? -0.048 -3.663 16.578 1.00 94.56 89 PHE A CA 1
ATOM 691 C C . PHE A 1 89 ? 0.387 -4.778 15.626 1.00 94.56 89 PHE A C 1
ATOM 693 O O . PHE A 1 89 ? 0.798 -5.845 16.073 1.00 94.56 89 PHE A O 1
ATOM 700 N N . VAL A 1 90 ? 0.269 -4.550 14.317 1.00 93.50 90 VAL A N 1
ATOM 701 C CA . VAL A 1 90 ? 0.580 -5.540 13.279 1.00 93.50 90 VAL A CA 1
ATOM 702 C C . VAL A 1 90 ? 1.376 -4.852 12.181 1.00 93.50 90 VAL A C 1
ATOM 704 O O . VAL A 1 90 ? 0.995 -3.786 11.700 1.00 93.50 90 VAL A O 1
ATOM 707 N N . SER A 1 91 ? 2.497 -5.450 11.786 1.00 90.81 91 SER A N 1
ATOM 708 C CA . SER A 1 91 ? 3.305 -4.991 10.657 1.00 90.81 91 SER A CA 1
ATOM 709 C C . SER A 1 91 ? 4.096 -6.158 10.075 1.00 90.81 91 SER A C 1
ATOM 711 O O . SER A 1 91 ? 4.357 -7.118 10.789 1.00 90.81 91 SER A O 1
ATOM 713 N N . ARG A 1 92 ? 4.538 -6.030 8.817 1.00 84.31 92 ARG A N 1
ATOM 714 C CA . ARG A 1 92 ? 5.423 -7.000 8.137 1.00 84.31 92 ARG A CA 1
ATOM 715 C C . ARG A 1 92 ? 4.817 -8.396 7.910 1.00 84.31 92 ARG A C 1
ATOM 717 O O . ARG A 1 92 ? 5.552 -9.372 7.861 1.00 84.31 92 ARG A O 1
ATOM 724 N N . GLU A 1 93 ? 3.506 -8.468 7.711 1.00 89.56 93 GLU A N 1
ATOM 725 C CA . GLU A 1 93 ? 2.808 -9.699 7.314 1.00 89.56 93 GLU A CA 1
ATOM 726 C C . GLU A 1 93 ? 2.677 -9.799 5.787 1.00 89.56 93 GLU A C 1
ATOM 728 O O . GLU A 1 93 ? 2.608 -8.766 5.106 1.00 89.56 93 GLU A O 1
ATOM 733 N N . LYS A 1 94 ? 2.580 -11.024 5.248 1.00 91.06 94 LYS A N 1
ATOM 734 C CA . LYS A 1 94 ? 2.400 -11.286 3.804 1.00 91.06 94 LYS A CA 1
ATOM 735 C C . LYS A 1 94 ? 1.218 -10.502 3.239 1.00 91.06 94 LYS A C 1
ATOM 737 O O . LYS A 1 94 ? 1.305 -9.874 2.186 1.00 91.06 94 LYS A O 1
ATOM 742 N N . GLU A 1 95 ? 0.113 -10.487 3.971 1.00 92.25 95 GLU A N 1
ATOM 743 C CA . GLU A 1 95 ? -1.134 -9.838 3.586 1.00 92.25 95 GLU A CA 1
ATOM 744 C C . GLU A 1 95 ? -1.011 -8.312 3.548 1.00 92.25 95 GLU A C 1
ATOM 746 O O . GLU A 1 95 ? -1.788 -7.653 2.856 1.00 92.25 95 GLU A O 1
ATOM 751 N N . LEU A 1 96 ? -0.033 -7.741 4.257 1.00 93.56 96 LEU A N 1
ATOM 752 C CA . LEU A 1 96 ? 0.254 -6.306 4.294 1.00 93.56 96 LEU A CA 1
ATOM 753 C C . LEU A 1 96 ? 1.288 -5.877 3.249 1.00 93.56 96 LEU A C 1
ATOM 755 O O . LEU A 1 96 ? 1.577 -4.685 3.140 1.00 93.56 96 LEU A O 1
ATOM 759 N N . LEU A 1 97 ? 1.816 -6.815 2.457 1.00 92.38 97 LEU A N 1
ATOM 760 C CA . LEU A 1 97 ? 2.761 -6.508 1.394 1.00 92.38 97 LEU A CA 1
ATOM 761 C C . LEU A 1 97 ? 2.134 -5.537 0.383 1.00 92.38 97 LEU A C 1
ATOM 763 O O . LEU A 1 97 ? 0.997 -5.726 -0.065 1.00 92.38 97 LEU A O 1
ATOM 767 N N . ASN A 1 98 ? 2.883 -4.492 0.038 1.00 91.69 98 ASN A N 1
ATOM 768 C CA . ASN A 1 98 ? 2.514 -3.499 -0.962 1.00 91.69 98 ASN A CA 1
ATOM 769 C C . ASN A 1 98 ? 3.673 -3.360 -1.954 1.00 91.69 98 ASN A C 1
ATOM 771 O O . ASN A 1 98 ? 4.633 -2.634 -1.696 1.00 91.69 98 ASN A O 1
ATOM 775 N N . VAL A 1 99 ? 3.611 -4.133 -3.039 1.00 92.56 99 VAL A N 1
ATOM 776 C CA . VAL A 1 99 ? 4.650 -4.169 -4.073 1.00 92.56 99 VAL A CA 1
ATOM 777 C C . VAL A 1 99 ? 4.399 -3.050 -5.078 1.00 92.56 99 VAL A C 1
ATOM 779 O O . VAL A 1 99 ? 3.274 -2.871 -5.540 1.00 92.56 99 VAL A O 1
ATOM 782 N N . TYR A 1 100 ? 5.454 -2.314 -5.417 1.00 93.06 100 TYR A N 1
ATOM 783 C CA . TYR A 1 100 ? 5.429 -1.304 -6.469 1.00 93.06 100 TYR A CA 1
ATOM 784 C C . TYR A 1 100 ? 6.031 -1.887 -7.745 1.00 93.06 100 TYR A C 1
ATOM 786 O O . TYR A 1 100 ? 7.113 -2.471 -7.709 1.00 93.06 100 TYR A O 1
ATOM 794 N N . SER A 1 101 ? 5.337 -1.688 -8.862 1.00 93.06 101 SER A N 1
ATOM 795 C CA . SER A 1 101 ? 5.771 -2.104 -10.195 1.00 93.06 101 SER A CA 1
ATOM 796 C C . SER A 1 101 ? 5.816 -0.891 -11.114 1.00 93.06 101 SER A C 1
ATOM 798 O O . SER A 1 101 ? 4.970 -0.001 -11.019 1.00 93.06 101 SER A O 1
ATOM 800 N N . VAL A 1 102 ? 6.791 -0.869 -12.016 1.00 94.44 102 VAL A N 1
ATOM 801 C CA . VAL A 1 102 ? 6.880 0.109 -13.102 1.00 94.44 102 VAL A CA 1
ATOM 802 C C . VAL A 1 102 ? 6.550 -0.597 -14.414 1.00 94.44 102 VAL A C 1
ATOM 804 O O . VAL A 1 102 ? 7.027 -1.700 -14.662 1.00 94.44 102 VAL A O 1
ATOM 807 N N . ILE A 1 103 ? 5.684 0.009 -15.226 1.00 93.81 103 ILE A N 1
ATOM 808 C CA . ILE A 1 103 ? 5.193 -0.571 -16.479 1.00 93.81 103 ILE A CA 1
ATOM 809 C C . ILE A 1 103 ? 5.275 0.515 -17.550 1.00 93.81 103 ILE A C 1
ATOM 811 O O . ILE A 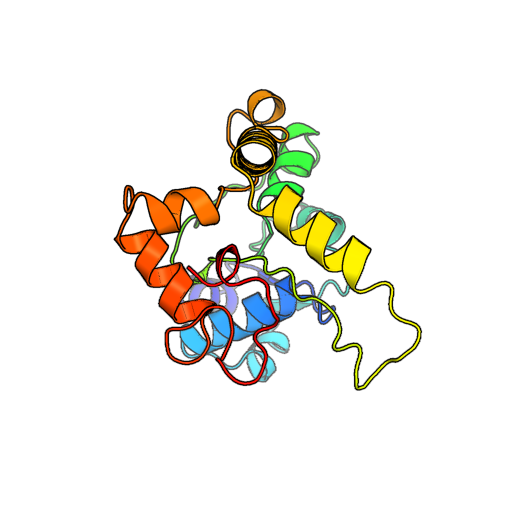1 103 ? 4.641 1.562 -17.414 1.00 93.81 103 ILE A O 1
ATOM 815 N N . ALA A 1 104 ? 6.055 0.276 -18.605 1.00 95.56 104 ALA A N 1
ATOM 816 C CA . ALA A 1 104 ? 6.087 1.164 -19.762 1.00 95.56 104 ALA A CA 1
ATOM 817 C C . ALA A 1 104 ? 4.766 1.068 -20.542 1.00 95.56 104 ALA A C 1
ATOM 819 O O . ALA A 1 104 ? 4.199 -0.015 -20.710 1.00 95.56 104 ALA A O 1
ATOM 820 N N . VAL A 1 105 ? 4.259 2.205 -21.019 1.00 95.69 105 VAL A N 1
ATOM 821 C CA . VAL A 1 105 ? 3.042 2.236 -21.839 1.00 95.69 105 VAL A CA 1
ATOM 822 C C . VAL A 1 105 ? 3.349 1.655 -23.217 1.00 95.69 105 VAL A C 1
ATOM 824 O O . VAL A 1 105 ? 4.355 2.007 -23.819 1.00 95.69 105 VAL A O 1
ATOM 827 N N . ASN A 1 106 ? 2.471 0.787 -23.726 1.00 93.25 106 ASN A N 1
ATOM 828 C CA . ASN A 1 106 ? 2.648 0.157 -25.034 1.00 93.25 106 ASN A CA 1
ATOM 829 C C . ASN A 1 106 ? 2.642 1.219 -26.169 1.00 93.25 106 ASN A C 1
ATOM 831 O O . ASN A 1 106 ? 1.596 1.860 -26.364 1.00 93.25 106 ASN A O 1
ATOM 835 N N . PRO A 1 107 ? 3.749 1.366 -26.931 1.00 93.50 107 PRO A N 1
ATOM 836 C CA . PRO A 1 107 ? 3.892 2.379 -27.978 1.00 93.50 107 PRO A CA 1
ATOM 837 C C . PRO A 1 107 ? 3.132 2.039 -29.269 1.00 93.50 107 PRO A C 1
ATOM 839 O O . PRO A 1 107 ? 2.725 2.942 -29.992 1.00 93.50 107 PRO A O 1
ATOM 842 N N . GLU A 1 108 ? 2.844 0.762 -29.541 1.00 92.12 108 GLU A N 1
ATOM 843 C CA . GLU A 1 108 ? 2.005 0.355 -30.681 1.00 92.12 108 GLU A CA 1
ATOM 844 C C . GLU A 1 108 ? 0.549 0.804 -30.501 1.00 92.12 108 GLU A C 1
ATOM 846 O O . GLU A 1 108 ? -0.163 1.062 -31.471 1.00 92.12 108 GLU A O 1
ATOM 851 N N . LYS A 1 109 ? 0.093 0.891 -29.245 1.00 94.50 109 LYS A N 1
ATOM 852 C CA . LYS A 1 109 ? -1.258 1.355 -28.898 1.00 94.50 109 LYS A CA 1
ATOM 853 C C . LYS A 1 109 ? -1.337 2.859 -28.669 1.00 94.50 109 LYS A C 1
ATOM 855 O O . LYS A 1 109 ? -2.408 3.432 -28.846 1.00 94.50 109 LYS A O 1
ATOM 860 N N . ASN A 1 110 ? -0.242 3.480 -28.240 1.00 94.38 110 ASN A N 1
ATOM 861 C CA . ASN A 1 110 ? -0.173 4.907 -27.950 1.00 94.38 110 ASN A CA 1
ATOM 862 C C . ASN A 1 110 ? 1.089 5.473 -28.594 1.00 94.38 110 ASN A C 1
ATOM 864 O O . ASN A 1 110 ? 2.153 5.468 -27.989 1.00 94.38 110 ASN A O 1
ATOM 868 N N . VAL A 1 111 ? 0.957 5.959 -29.824 1.00 92.81 111 VAL A N 1
ATOM 869 C CA . VAL A 1 111 ? 2.106 6.336 -30.662 1.00 92.81 111 VAL A CA 1
ATOM 870 C C . VAL A 1 111 ? 2.883 7.558 -30.156 1.00 92.81 111 VAL A C 1
ATOM 872 O O . VAL A 1 111 ? 4.052 7.705 -30.488 1.00 92.81 111 VAL A O 1
ATOM 875 N N . ASP A 1 112 ? 2.263 8.403 -29.328 1.00 95.62 112 ASP A N 1
ATOM 876 C CA . ASP A 1 112 ? 2.867 9.644 -28.817 1.00 95.62 112 ASP A CA 1
ATOM 877 C C . ASP A 1 112 ? 3.618 9.459 -27.484 1.00 95.62 112 ASP A C 1
ATOM 879 O O . ASP A 1 112 ? 4.062 10.433 -26.869 1.00 95.62 112 ASP A O 1
ATOM 883 N N . VAL A 1 113 ? 3.733 8.226 -26.978 1.00 96.94 113 VAL A N 1
ATOM 884 C CA . VAL A 1 113 ? 4.430 7.972 -25.710 1.00 96.94 113 VAL A CA 1
ATOM 885 C C . VAL A 1 113 ? 5.940 8.024 -25.895 1.00 96.94 113 VAL A C 1
ATOM 887 O O . VAL A 1 113 ? 6.494 7.512 -26.864 1.00 96.94 113 VAL A O 1
ATOM 890 N N . ASN A 1 114 ? 6.628 8.590 -24.908 1.00 96.69 114 ASN A N 1
ATOM 891 C CA . ASN A 1 114 ? 8.084 8.597 -24.873 1.00 96.69 114 ASN A CA 1
ATOM 892 C C . ASN A 1 114 ? 8.611 7.264 -24.314 1.00 96.69 114 ASN A C 1
ATOM 894 O O . ASN A 1 114 ? 8.942 7.150 -23.132 1.00 96.69 114 ASN A O 1
ATOM 898 N N . PHE A 1 115 ? 8.588 6.231 -25.156 1.00 95.56 115 PHE A N 1
ATOM 899 C CA . PHE A 1 115 ? 8.903 4.862 -24.751 1.00 95.56 115 PHE A CA 1
ATOM 900 C C . PHE A 1 115 ? 10.374 4.684 -24.353 1.00 95.56 115 PHE A C 1
ATOM 902 O O . PHE A 1 115 ? 10.654 4.099 -23.310 1.00 95.56 115 PHE A O 1
ATOM 909 N N . GLU A 1 116 ? 11.303 5.252 -25.121 1.00 94.81 116 GLU A N 1
ATOM 910 C CA . GLU A 1 116 ? 12.746 5.13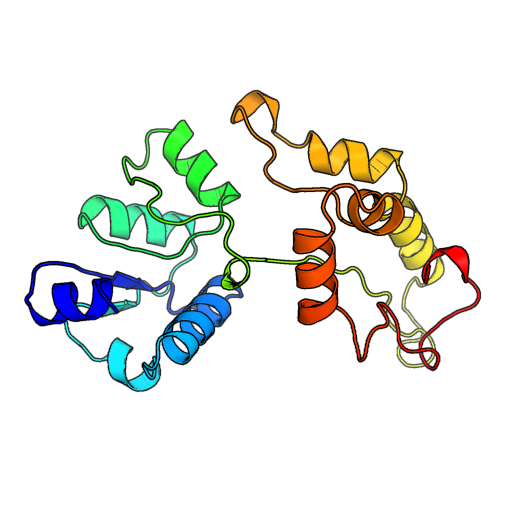4 -24.865 1.00 94.81 116 GLU A CA 1
ATOM 911 C C . GLU A 1 116 ? 13.151 5.729 -23.506 1.00 94.81 116 GLU A C 1
ATOM 913 O O . GLU A 1 116 ? 13.890 5.105 -22.735 1.00 94.81 116 GLU A O 1
ATOM 918 N N . ASP A 1 117 ? 12.614 6.901 -23.150 1.00 97.19 117 ASP A N 1
ATOM 919 C CA . ASP A 1 117 ? 12.881 7.498 -21.838 1.00 97.19 117 ASP A CA 1
ATOM 920 C C . ASP A 1 117 ? 12.197 6.711 -20.711 1.00 97.19 117 ASP A C 1
ATOM 922 O O . ASP A 1 117 ? 12.745 6.607 -19.611 1.00 97.19 117 ASP A O 1
ATOM 926 N N . ALA A 1 118 ? 11.036 6.098 -20.970 1.00 97.19 118 ALA A N 1
ATOM 927 C CA . ALA A 1 118 ? 10.393 5.208 -20.006 1.00 97.19 118 ALA A CA 1
ATOM 928 C C . ALA A 1 118 ? 11.254 3.965 -19.727 1.00 97.19 118 ALA A C 1
ATOM 930 O O . ALA A 1 118 ? 11.444 3.608 -18.564 1.00 97.19 118 ALA A O 1
ATOM 931 N N . ILE A 1 119 ? 11.831 3.342 -20.759 1.00 96.50 119 ILE A N 1
ATOM 932 C CA . ILE A 1 119 ? 12.781 2.234 -20.598 1.00 96.50 119 ILE A CA 1
ATOM 933 C C . ILE A 1 119 ? 14.032 2.692 -19.844 1.00 96.50 119 ILE A C 1
ATOM 935 O O . ILE A 1 119 ? 14.476 2.011 -18.919 1.0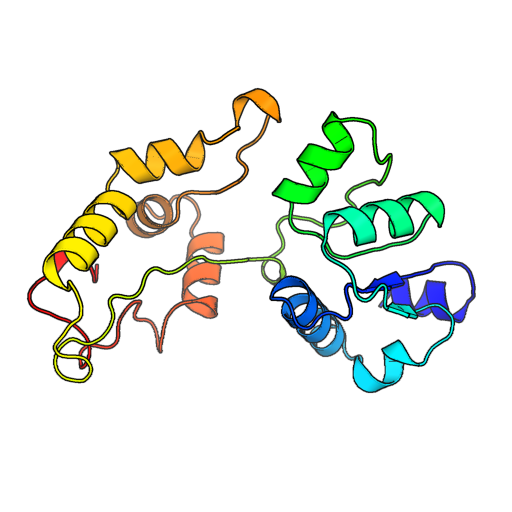0 96.50 119 ILE A O 1
ATOM 939 N N . THR A 1 120 ? 14.580 3.858 -20.188 1.00 97.56 120 THR A N 1
ATOM 940 C CA . THR A 1 120 ? 15.738 4.437 -19.491 1.00 97.56 120 THR A CA 1
ATOM 941 C C . THR A 1 120 ? 15.446 4.635 -18.002 1.00 97.56 120 THR A C 1
ATOM 943 O O . THR A 1 120 ? 16.257 4.273 -17.147 1.00 97.56 120 THR A O 1
ATOM 946 N N . PHE A 1 121 ? 14.256 5.134 -17.670 1.00 97.94 121 PHE A N 1
ATOM 947 C CA . PHE A 1 121 ? 13.821 5.296 -16.289 1.00 97.94 121 PHE A CA 1
ATOM 948 C C . PHE A 1 121 ? 13.634 3.955 -15.568 1.00 97.94 121 PHE A C 1
ATOM 950 O O . PHE A 1 121 ? 14.059 3.823 -14.421 1.00 97.94 121 PHE A O 1
ATOM 957 N N . ILE A 1 122 ? 13.065 2.941 -16.229 1.00 96.62 122 ILE A N 1
ATOM 958 C CA . ILE A 1 122 ? 12.947 1.584 -15.671 1.00 96.62 122 ILE A CA 1
ATOM 959 C C . ILE A 1 122 ? 14.333 1.021 -15.351 1.00 96.62 122 ILE A C 1
ATOM 961 O O . ILE A 1 122 ? 14.548 0.557 -14.234 1.00 96.62 122 ILE A O 1
ATOM 965 N N . LYS A 1 123 ? 15.290 1.138 -16.280 1.00 96.25 123 LYS A N 1
ATOM 966 C CA . LYS A 1 123 ? 16.680 0.702 -16.079 1.00 96.25 123 LYS A CA 1
ATOM 967 C C . LYS A 1 123 ? 17.324 1.379 -14.878 1.00 96.25 123 LYS A C 1
ATOM 969 O O . LYS A 1 123 ? 17.975 0.705 -14.080 1.00 96.25 123 LYS A O 1
ATOM 974 N N . PHE A 1 124 ? 17.115 2.688 -14.72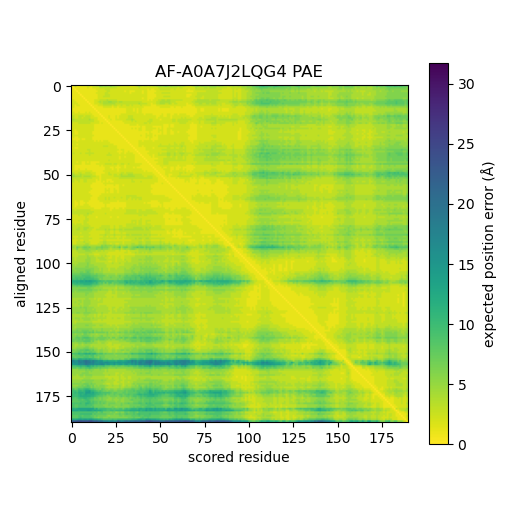0 1.00 97.38 124 PHE A N 1
ATOM 975 C CA . PHE A 1 124 ? 17.569 3.404 -13.533 1.00 97.38 124 PHE A CA 1
ATOM 976 C C . PHE A 1 124 ? 16.912 2.843 -12.271 1.00 97.38 124 PHE A C 1
ATOM 978 O O . PHE A 1 124 ? 17.634 2.430 -11.368 1.00 97.38 124 PHE A O 1
ATOM 985 N N . LEU A 1 125 ? 15.578 2.741 -12.222 1.00 96.75 125 LEU A N 1
ATOM 986 C CA . LEU A 1 125 ? 14.845 2.213 -11.064 1.00 96.75 125 LEU A CA 1
ATOM 987 C C . LEU A 1 125 ? 15.323 0.818 -10.648 1.00 96.75 125 LEU A C 1
ATOM 989 O O . LEU A 1 125 ? 15.407 0.538 -9.452 1.00 96.75 125 LEU A O 1
ATOM 993 N N . THR A 1 126 ? 15.645 -0.051 -11.607 1.00 94.56 126 THR A N 1
ATOM 994 C CA . THR A 1 126 ? 16.092 -1.427 -11.348 1.00 94.56 126 THR A CA 1
ATOM 995 C C . THR A 1 126 ? 17.605 -1.572 -11.162 1.00 94.56 126 THR A C 1
ATOM 997 O O . THR A 1 126 ? 18.076 -2.683 -10.921 1.00 94.56 126 THR A O 1
ATOM 1000 N N . SER A 1 127 ? 18.377 -0.489 -11.280 1.00 95.31 127 SER A N 1
ATOM 1001 C CA . SER A 1 127 ? 19.830 -0.500 -11.067 1.00 95.31 127 SER A CA 1
ATOM 1002 C C . SER A 1 127 ? 20.198 -0.616 -9.584 1.00 95.31 127 SER A C 1
ATOM 1004 O O . SER A 1 127 ? 19.443 -0.181 -8.712 1.00 95.31 127 SER A O 1
ATOM 1006 N N . ASP A 1 128 ? 21.398 -1.123 -9.287 1.00 94.62 128 ASP A N 1
ATOM 1007 C CA . ASP A 1 128 ? 21.925 -1.168 -7.914 1.00 94.62 128 ASP A CA 1
ATOM 1008 C C . ASP A 1 128 ? 21.997 0.222 -7.266 1.00 94.62 128 ASP A C 1
ATOM 1010 O O . ASP A 1 128 ? 21.737 0.367 -6.069 1.00 94.62 128 ASP A O 1
ATOM 1014 N N . GLU A 1 129 ? 22.301 1.254 -8.059 1.00 96.62 129 GLU A N 1
ATOM 1015 C CA . GLU A 1 129 ? 22.314 2.646 -7.611 1.00 96.62 129 GLU A CA 1
ATOM 1016 C C . GLU A 1 129 ? 20.939 3.061 -7.076 1.00 96.62 129 GLU A C 1
ATOM 1018 O O . GLU A 1 129 ? 20.812 3.437 -5.908 1.00 96.62 129 GLU A O 1
ATOM 1023 N N . CYS A 1 130 ? 19.884 2.943 -7.888 1.00 97.19 130 CYS A N 1
ATOM 1024 C CA . CYS A 1 130 ? 18.555 3.369 -7.458 1.00 97.19 130 CYS A CA 1
ATOM 1025 C C . CYS A 1 130 ? 17.976 2.459 -6.369 1.00 97.19 130 CYS A C 1
ATOM 1027 O O . CYS A 1 130 ? 17.340 2.950 -5.437 1.00 97.19 130 CYS A O 1
ATOM 1029 N N . GLN A 1 131 ? 18.241 1.149 -6.408 1.00 96.12 131 GLN A N 1
ATOM 1030 C CA . GLN A 1 131 ? 17.823 0.241 -5.335 1.00 96.12 131 GLN A CA 1
ATOM 1031 C C . GLN A 1 131 ? 18.473 0.621 -3.990 1.00 96.12 131 GLN A C 1
ATOM 1033 O O . GLN A 1 131 ? 17.805 0.577 -2.955 1.00 96.12 131 GLN A O 1
ATOM 1038 N N . THR A 1 132 ? 19.726 1.093 -4.002 1.00 95.88 132 THR A N 1
ATOM 1039 C CA . THR A 1 132 ? 20.405 1.634 -2.811 1.00 95.88 132 THR A CA 1
ATOM 1040 C C . THR A 1 132 ? 19.775 2.951 -2.346 1.00 95.88 132 THR A C 1
ATOM 1042 O O . THR A 1 132 ? 19.613 3.168 -1.142 1.00 95.88 132 THR A O 1
ATOM 1045 N N . LEU A 1 133 ? 19.375 3.834 -3.270 1.00 96.81 133 LEU A N 1
ATOM 1046 C CA . LEU A 1 133 ? 18.641 5.060 -2.929 1.00 96.81 133 LEU A CA 1
ATOM 1047 C C . LEU A 1 133 ? 17.292 4.741 -2.272 1.00 96.81 133 LEU A C 1
ATOM 1049 O O . LEU A 1 133 ? 16.954 5.337 -1.250 1.00 96.81 133 LEU A O 1
ATOM 1053 N N . ILE A 1 134 ? 16.549 3.773 -2.815 1.00 96.38 134 ILE A N 1
ATOM 1054 C CA . ILE A 1 134 ? 15.265 3.314 -2.268 1.00 96.38 134 ILE A CA 1
ATOM 1055 C C . ILE A 1 134 ? 15.441 2.786 -0.841 1.00 96.38 134 ILE A C 1
ATOM 1057 O O . ILE A 1 134 ? 14.671 3.162 0.044 1.00 96.38 134 ILE A O 1
ATOM 1061 N N . GLU A 1 135 ? 16.459 1.956 -0.592 1.00 94.88 135 GLU A N 1
ATOM 1062 C CA . GLU A 1 135 ? 16.708 1.391 0.740 1.00 94.88 135 GLU A CA 1
ATOM 1063 C C . GLU A 1 135 ? 17.003 2.471 1.793 1.00 94.88 135 GLU A C 1
ATOM 1065 O O . GLU A 1 135 ? 16.569 2.367 2.949 1.00 94.88 135 GLU A O 1
ATOM 1070 N N . ASN A 1 136 ? 17.750 3.502 1.396 1.00 96.38 136 ASN A N 1
ATOM 1071 C CA . ASN A 1 136 ? 18.236 4.550 2.289 1.00 96.38 136 ASN A CA 1
ATOM 1072 C C . ASN A 1 136 ? 17.290 5.750 2.407 1.00 96.38 136 ASN A C 1
ATOM 1074 O O . ASN A 1 136 ? 17.473 6.585 3.296 1.00 96.38 136 ASN A O 1
ATOM 1078 N N . PHE A 1 137 ? 16.255 5.834 1.569 1.00 95.06 137 PHE A N 1
ATOM 1079 C CA . PHE A 1 137 ? 15.303 6.938 1.584 1.00 95.06 137 PHE A CA 1
ATOM 1080 C C . PHE A 1 137 ? 14.657 7.112 2.970 1.00 95.06 137 PHE A C 1
ATOM 1082 O O . PHE A 1 137 ? 13.896 6.259 3.437 1.00 95.06 137 PHE A O 1
ATOM 1089 N N . LYS A 1 138 ? 14.986 8.233 3.632 1.00 93.56 138 LYS A N 1
ATOM 1090 C CA . LYS A 1 138 ? 14.554 8.610 4.996 1.00 93.56 138 LYS A CA 1
ATOM 1091 C C . LYS A 1 138 ? 14.864 7.572 6.089 1.00 93.56 138 LYS A C 1
ATOM 1093 O O . LYS A 1 138 ? 14.280 7.614 7.171 1.00 93.56 138 LYS A O 1
ATOM 1098 N N . LYS A 1 139 ? 15.801 6.652 5.832 1.00 93.25 139 LYS A N 1
ATOM 1099 C CA . LYS A 1 139 ? 16.178 5.583 6.769 1.00 93.25 139 LYS A CA 1
ATOM 1100 C C . LYS A 1 139 ? 16.762 6.138 8.066 1.00 93.25 139 LYS A C 1
ATOM 1102 O O . LYS A 1 139 ? 16.409 5.659 9.138 1.00 93.25 139 LYS A O 1
ATOM 1107 N N . GLU A 1 140 ? 17.624 7.146 7.960 1.00 93.38 140 GLU A N 1
ATOM 1108 C CA . GLU A 1 140 ? 18.234 7.821 9.110 1.00 93.38 140 GLU A CA 1
ATOM 1109 C C . GLU A 1 140 ? 17.196 8.610 9.920 1.00 93.38 140 GLU A C 1
ATOM 1111 O O . GLU A 1 140 ? 17.105 8.427 11.130 1.00 93.38 140 GLU A O 1
ATOM 1116 N N . GLU A 1 141 ? 16.351 9.399 9.244 1.00 92.75 141 GLU A N 1
ATOM 1117 C CA . GLU A 1 141 ? 15.307 10.236 9.862 1.00 92.75 141 GLU A CA 1
ATOM 1118 C C . GLU A 1 141 ? 14.351 9.420 10.746 1.00 92.75 141 GLU A C 1
ATOM 1120 O O . GLU A 1 141 ? 13.991 9.850 11.839 1.00 92.75 141 GLU A O 1
ATOM 1125 N N . TYR A 1 142 ? 13.962 8.225 10.293 1.00 90.31 142 TYR A N 1
ATOM 1126 C CA . TYR A 1 142 ? 12.999 7.379 11.003 1.00 90.31 142 TYR A CA 1
ATOM 1127 C C . TYR A 1 142 ? 13.618 6.163 11.703 1.00 90.31 142 TYR A C 1
ATOM 1129 O O . TYR A 1 142 ? 12.887 5.334 12.250 1.00 90.31 142 TYR A O 1
ATOM 1137 N N . GLY A 1 143 ? 14.945 6.008 11.669 1.00 90.38 143 GLY A N 1
ATOM 1138 C CA . GLY A 1 143 ? 15.656 4.854 12.234 1.00 90.38 143 GLY A CA 1
ATOM 1139 C C . GLY A 1 143 ? 15.333 3.506 11.568 1.00 90.38 143 GLY A C 1
ATOM 1140 O O . GLY A 1 143 ? 15.668 2.449 12.106 1.00 90.38 143 GLY A O 1
ATOM 1141 N N . ARG A 1 144 ? 14.652 3.512 10.415 1.00 89.31 144 ARG A N 1
ATOM 1142 C CA . ARG A 1 144 ? 14.289 2.323 9.628 1.00 89.31 144 ARG A CA 1
ATOM 1143 C C . ARG A 1 144 ? 13.988 2.686 8.177 1.00 89.31 144 ARG A C 1
ATOM 1145 O O . ARG A 1 144 ? 13.480 3.768 7.904 1.00 89.31 144 ARG A O 1
ATOM 1152 N N . SER A 1 145 ? 14.208 1.746 7.259 1.00 89.19 145 SER A N 1
ATOM 1153 C CA . SER A 1 145 ? 13.839 1.925 5.849 1.00 89.19 145 SER A CA 1
ATOM 1154 C C . SER A 1 145 ? 12.322 2.049 5.683 1.00 89.19 145 SER A C 1
ATOM 1156 O O . SER A 1 145 ? 11.558 1.288 6.292 1.00 89.19 145 SER A O 1
ATOM 1158 N N . LEU A 1 146 ? 11.900 3.004 4.848 1.00 91.25 146 LEU A N 1
ATOM 1159 C CA . LEU A 1 146 ? 10.502 3.176 4.435 1.00 91.25 146 LEU A CA 1
ATOM 1160 C C . LEU A 1 146 ? 10.106 2.212 3.321 1.00 91.25 146 LEU A C 1
ATOM 1162 O O . LEU A 1 146 ? 8.994 1.688 3.316 1.00 91.25 146 LEU A O 1
ATOM 1166 N N . PHE A 1 147 ? 11.037 1.984 2.400 1.00 92.69 147 PHE A N 1
ATOM 1167 C CA . PHE A 1 147 ? 10.892 1.089 1.268 1.00 92.69 147 PHE A CA 1
ATOM 1168 C C . PHE A 1 147 ? 12.020 0.066 1.301 1.00 92.69 147 PHE A C 1
ATOM 1170 O O . PHE A 1 147 ? 13.117 0.345 1.785 1.00 92.69 147 PHE A O 1
ATOM 1177 N N . TYR A 1 148 ? 11.732 -1.129 0.801 1.00 91.94 148 TYR A N 1
ATOM 1178 C CA . TYR A 1 148 ? 12.700 -2.212 0.719 1.00 91.94 148 TYR A CA 1
ATOM 1179 C C . TYR A 1 148 ? 12.971 -2.508 -0.758 1.00 91.94 148 TYR A C 1
ATOM 1181 O O . TYR A 1 148 ? 12.005 -2.648 -1.515 1.00 91.94 148 TYR A O 1
ATOM 1189 N N . PRO A 1 149 ? 14.245 -2.581 -1.182 1.00 93.75 149 PRO A N 1
ATOM 1190 C CA . PRO A 1 149 ? 14.587 -2.864 -2.569 1.00 93.75 149 PRO A CA 1
ATOM 1191 C C . PRO A 1 149 ? 14.113 -4.267 -2.953 1.00 93.75 149 PRO A C 1
ATOM 1193 O O . PRO A 1 149 ? 14.378 -5.245 -2.251 1.00 93.75 149 PRO A O 1
ATOM 1196 N N . ALA A 1 150 ? 13.400 -4.363 -4.073 1.00 92.06 150 ALA A N 1
ATOM 1197 C CA . ALA A 1 150 ? 12.836 -5.621 -4.548 1.00 92.06 150 ALA A CA 1
ATOM 1198 C C . ALA A 1 150 ? 13.800 -6.345 -5.491 1.00 92.06 150 ALA A C 1
ATOM 1200 O O . ALA A 1 150 ? 13.980 -7.550 -5.362 1.00 92.06 150 ALA A O 1
ATOM 1201 N N . VAL A 1 151 ? 14.471 -5.630 -6.399 1.00 91.00 151 VAL A N 1
ATOM 1202 C CA . VAL A 1 151 ? 15.279 -6.256 -7.463 1.00 91.00 151 VAL A CA 1
ATOM 1203 C C . VAL A 1 151 ? 16.434 -7.059 -6.869 1.00 91.00 151 VAL A C 1
ATOM 1205 O O . VAL A 1 151 ? 16.609 -8.235 -7.184 1.00 91.00 151 VAL A O 1
ATOM 1208 N N . ASN A 1 152 ? 17.170 -6.465 -5.929 1.00 85.94 152 ASN A N 1
ATOM 1209 C CA . ASN A 1 152 ? 18.323 -7.123 -5.314 1.00 85.94 152 ASN A CA 1
ATOM 1210 C C . ASN A 1 152 ? 17.899 -8.285 -4.414 1.00 85.94 152 ASN A C 1
ATOM 1212 O O . ASN A 1 152 ? 18.578 -9.311 -4.376 1.00 85.94 152 ASN A O 1
ATOM 1216 N N . LEU A 1 153 ? 16.746 -8.176 -3.748 1.00 89.50 153 LEU A N 1
ATOM 1217 C CA . LEU A 1 153 ? 16.150 -9.286 -3.010 1.00 89.50 153 LEU A CA 1
ATOM 1218 C C . LEU A 1 153 ? 15.809 -10.458 -3.944 1.00 89.50 153 LEU A C 1
ATOM 1220 O O . LEU A 1 153 ? 16.128 -11.605 -3.627 1.00 89.50 153 LEU A O 1
ATOM 1224 N N . MET A 1 154 ? 15.190 -10.167 -5.090 1.00 87.38 154 MET A N 1
ATOM 1225 C CA . MET A 1 154 ? 14.788 -11.172 -6.074 1.00 87.38 154 MET A CA 1
ATOM 1226 C C . MET A 1 154 ? 15.992 -11.883 -6.701 1.00 87.38 154 MET A C 1
ATOM 1228 O O . MET A 1 154 ? 15.954 -13.104 -6.835 1.00 87.38 154 MET A O 1
ATOM 1232 N N . LYS A 1 155 ? 17.074 -11.150 -6.998 1.00 83.75 155 LYS A N 1
ATOM 1233 C CA . LYS A 1 155 ? 18.319 -11.703 -7.561 1.00 83.75 155 LYS A CA 1
ATOM 1234 C C . LYS A 1 155 ? 19.137 -12.509 -6.551 1.00 83.75 155 LYS A C 1
ATOM 1236 O O . LYS A 1 155 ? 19.644 -13.577 -6.871 1.00 83.75 155 LYS A O 1
ATOM 1241 N N . SER A 1 156 ? 19.297 -11.989 -5.333 1.00 80.12 156 SER A N 1
ATOM 1242 C CA . SER A 1 156 ? 20.205 -12.573 -4.332 1.00 80.12 156 SER A CA 1
ATOM 1243 C C . SER A 1 156 ? 19.592 -13.722 -3.530 1.00 80.12 156 SER A C 1
ATOM 1245 O O . SER A 1 156 ? 20.325 -14.525 -2.958 1.00 80.12 156 SER A O 1
ATOM 1247 N N . GLY A 1 157 ? 18.258 -13.793 -3.437 1.00 74.19 157 GLY A N 1
ATOM 1248 C CA . GLY A 1 157 ? 17.562 -14.824 -2.663 1.00 74.19 157 GLY A CA 1
ATOM 1249 C C . GLY A 1 157 ? 17.776 -14.738 -1.146 1.00 74.19 157 GLY A C 1
ATOM 1250 O O . GLY A 1 157 ? 17.434 -15.681 -0.438 1.00 74.19 157 GLY A O 1
ATOM 1251 N N . VAL A 1 158 ? 18.313 -13.623 -0.632 1.00 78.56 158 VAL A N 1
ATOM 1252 C CA . VAL A 1 158 ? 18.688 -13.450 0.789 1.00 78.56 158 VAL A CA 1
ATOM 1253 C C . VAL A 1 158 ? 17.502 -13.628 1.745 1.00 78.56 158 VAL A C 1
ATOM 1255 O O . VAL A 1 158 ? 17.684 -14.078 2.874 1.00 78.56 158 VAL A O 1
ATOM 1258 N N . ASN A 1 159 ? 16.280 -13.323 1.299 1.00 84.88 159 ASN A N 1
ATOM 1259 C CA . ASN A 1 159 ? 15.056 -13.665 2.019 1.00 84.88 159 ASN A CA 1
ATOM 1260 C C . ASN A 1 159 ? 14.083 -14.403 1.075 1.00 84.88 159 ASN A C 1
ATOM 1262 O O . ASN A 1 159 ? 13.272 -13.763 0.396 1.00 84.88 159 ASN A O 1
ATOM 1266 N N . PRO A 1 160 ? 14.171 -15.746 0.998 1.00 87.50 160 PRO A N 1
ATOM 1267 C CA . PRO A 1 160 ? 13.402 -16.532 0.037 1.00 87.50 160 PRO A CA 1
ATOM 1268 C C . PRO A 1 160 ? 11.897 -16.507 0.322 1.00 87.50 160 PRO A C 1
ATOM 1270 O O . PRO A 1 160 ? 11.102 -16.653 -0.605 1.00 87.50 160 PRO A O 1
ATOM 1273 N N . GLU A 1 161 ? 11.503 -16.282 1.576 1.00 91.50 161 GLU A N 1
ATOM 1274 C CA . GLU A 1 161 ? 10.106 -16.168 1.984 1.00 91.50 161 GLU A CA 1
ATOM 1275 C C . GLU A 1 161 ? 9.469 -14.896 1.416 1.00 91.50 161 GLU A C 1
ATOM 1277 O O . GLU A 1 161 ? 8.487 -14.979 0.679 1.00 91.50 161 GLU A O 1
ATOM 1282 N N . VAL A 1 162 ? 10.075 -13.728 1.660 1.00 90.69 162 VAL A N 1
ATOM 1283 C CA . VAL A 1 162 ? 9.569 -12.451 1.126 1.00 90.69 162 VAL A CA 1
ATOM 1284 C C . VAL A 1 162 ? 9.639 -12.431 -0.402 1.00 90.69 162 VAL A C 1
ATOM 1286 O O . VAL A 1 162 ? 8.698 -11.974 -1.048 1.00 90.69 162 VAL A O 1
ATOM 1289 N N . ALA A 1 163 ? 10.701 -12.981 -0.998 1.00 91.69 163 ALA A N 1
ATOM 1290 C CA . ALA A 1 163 ? 10.784 -13.139 -2.450 1.00 91.69 163 ALA A CA 1
ATOM 1291 C C . ALA A 1 163 ? 9.657 -14.039 -2.995 1.00 91.69 163 ALA A C 1
ATOM 1293 O O . ALA A 1 163 ? 9.072 -13.749 -4.039 1.00 91.69 163 ALA A O 1
ATOM 1294 N N . GLY A 1 164 ? 9.312 -15.114 -2.277 1.00 92.31 164 GLY A N 1
ATOM 1295 C CA . GLY A 1 164 ? 8.150 -15.952 -2.574 1.00 92.31 164 GLY A CA 1
ATOM 1296 C C . GLY A 1 164 ? 6.841 -15.165 -2.520 1.00 92.31 164 GLY A C 1
ATOM 1297 O O . GLY A 1 164 ? 6.052 -15.226 -3.456 1.00 92.31 164 GLY A O 1
ATOM 1298 N N . TRP A 1 165 ? 6.643 -14.351 -1.483 1.00 92.94 165 TRP A N 1
ATOM 1299 C CA . TRP A 1 165 ? 5.448 -13.514 -1.357 1.00 92.94 165 TRP A CA 1
ATOM 1300 C C . TRP A 1 165 ? 5.322 -12.481 -2.480 1.00 92.94 165 TRP A C 1
ATOM 1302 O O . TRP A 1 165 ? 4.218 -12.260 -2.973 1.00 92.94 165 TRP A O 1
ATOM 1312 N N . ILE A 1 166 ? 6.433 -11.867 -2.902 1.00 92.25 166 ILE A N 1
ATOM 1313 C CA . ILE A 1 166 ? 6.449 -10.933 -4.035 1.00 92.25 166 ILE A CA 1
ATOM 1314 C C . ILE A 1 166 ? 6.054 -11.656 -5.325 1.00 92.25 166 ILE A C 1
ATOM 1316 O O . ILE A 1 166 ? 5.220 -11.137 -6.063 1.00 92.25 166 ILE A O 1
ATOM 1320 N N . ARG A 1 167 ? 6.592 -12.858 -5.579 1.00 91.12 167 ARG A N 1
ATOM 1321 C CA . ARG A 1 167 ? 6.208 -13.664 -6.752 1.00 91.12 167 ARG A CA 1
ATOM 1322 C C . ARG A 1 167 ? 4.725 -14.006 -6.743 1.00 91.12 167 ARG A C 1
ATOM 1324 O O . ARG A 1 167 ? 4.052 -13.766 -7.737 1.00 91.12 167 ARG A O 1
ATOM 1331 N N . ASP A 1 168 ? 4.206 -14.490 -5.620 1.00 90.62 168 ASP A N 1
ATOM 1332 C CA . ASP A 1 168 ? 2.789 -14.846 -5.496 1.00 90.62 168 ASP A CA 1
ATOM 1333 C C . ASP A 1 168 ? 1.860 -13.646 -5.736 1.00 90.62 168 ASP A C 1
ATOM 1335 O O . ASP A 1 168 ? 0.761 -13.807 -6.262 1.00 90.62 168 ASP A O 1
ATOM 1339 N N . TYR A 1 169 ? 2.274 -12.452 -5.299 1.00 89.00 169 TYR A N 1
ATOM 1340 C CA . TYR A 1 169 ? 1.421 -11.266 -5.301 1.00 89.00 169 TYR A CA 1
ATOM 1341 C C . TYR A 1 169 ? 1.528 -10.427 -6.580 1.00 89.00 169 TYR A C 1
ATOM 1343 O O . TYR A 1 169 ? 0.523 -9.883 -7.032 1.00 89.00 169 TYR A O 1
ATOM 1351 N N . ALA A 1 170 ? 2.734 -10.269 -7.131 1.00 90.31 170 ALA A N 1
ATOM 1352 C CA . ALA A 1 170 ? 3.019 -9.282 -8.173 1.00 90.31 170 ALA A CA 1
ATOM 1353 C C . ALA A 1 170 ? 3.320 -9.884 -9.553 1.00 90.31 170 ALA A C 1
ATOM 1355 O O . ALA A 1 170 ? 3.291 -9.147 -10.536 1.00 90.31 170 ALA A O 1
ATOM 1356 N N . PHE A 1 171 ? 3.623 -11.185 -9.654 1.00 90.94 171 PHE A N 1
ATOM 1357 C CA . PHE A 1 171 ? 3.983 -11.801 -10.933 1.00 90.94 171 PHE A CA 1
ATOM 1358 C C . PHE A 1 171 ? 2.741 -12.353 -11.642 1.00 90.94 171 PHE A C 1
ATOM 1360 O O . PHE A 1 171 ? 1.833 -12.919 -11.034 1.00 90.94 171 PHE A O 1
ATOM 1367 N N . PHE A 1 172 ? 2.735 -12.260 -12.967 1.00 88.62 172 PHE A N 1
ATOM 1368 C CA . PHE A 1 172 ? 1.723 -12.841 -13.838 1.00 88.62 172 PHE A CA 1
ATOM 1369 C C . PHE A 1 172 ? 2.126 -14.268 -14.212 1.00 88.62 172 PHE A C 1
ATOM 1371 O O . PHE A 1 172 ? 2.998 -14.475 -15.055 1.00 88.62 172 PHE A O 1
ATOM 1378 N N . ASN A 1 173 ? 1.492 -15.269 -13.590 1.00 86.62 173 ASN A N 1
ATOM 1379 C CA . ASN A 1 173 ? 1.781 -16.692 -13.830 1.00 86.62 173 ASN A CA 1
ATOM 1380 C C . ASN A 1 173 ? 3.280 -17.032 -13.707 1.00 86.62 173 ASN A C 1
ATOM 1382 O O . ASN A 1 173 ? 3.829 -17.776 -14.517 1.00 86.62 173 ASN A O 1
ATOM 1386 N N . GLY A 1 174 ? 3.946 -16.461 -12.700 1.00 84.25 174 GLY A N 1
ATOM 1387 C CA . GLY A 1 174 ? 5.368 -16.693 -12.449 1.00 84.25 174 GLY A CA 1
ATOM 1388 C C . GLY A 1 174 ? 6.325 -15.839 -13.283 1.00 84.25 174 GLY A C 1
ATOM 1389 O O . GLY A 1 174 ? 7.527 -16.054 -13.175 1.00 84.25 174 GLY A O 1
ATOM 1390 N N . SER A 1 175 ? 5.835 -14.860 -14.053 1.00 87.12 175 SER A N 1
ATOM 1391 C CA . SER A 1 175 ? 6.679 -13.860 -14.719 1.00 87.12 175 SER A CA 1
ATOM 1392 C C . SER A 1 175 ? 6.292 -12.429 -14.348 1.00 87.12 175 SER A C 1
ATOM 1394 O O . SER A 1 175 ? 5.120 -12.067 -14.319 1.00 87.12 175 SER A O 1
ATOM 1396 N N . GLU A 1 176 ? 7.296 -11.599 -14.098 1.00 87.69 176 GLU A N 1
ATOM 1397 C CA . GLU A 1 176 ? 7.209 -10.148 -13.938 1.00 87.69 176 GLU A CA 1
ATOM 1398 C C . GLU A 1 176 ? 6.627 -9.448 -15.177 1.00 87.69 176 GLU A C 1
ATOM 1400 O O . GLU A 1 176 ? 5.850 -8.504 -15.038 1.00 87.69 176 GLU A O 1
ATOM 1405 N N . CYS A 1 177 ? 6.932 -9.946 -16.382 1.00 90.50 177 CYS A N 1
ATOM 1406 C CA . CYS A 1 177 ? 6.355 -9.470 -17.636 1.00 90.50 177 CYS A CA 1
ATOM 1407 C C . CYS A 1 177 ? 6.047 -10.645 -18.583 1.00 90.50 177 CYS A C 1
ATOM 1409 O O . CYS A 1 177 ? 6.980 -11.307 -19.059 1.00 90.50 177 CYS A O 1
ATOM 1411 N N . PRO A 1 178 ? 4.766 -10.906 -18.918 1.00 91.25 178 PRO A N 1
ATOM 1412 C CA . PRO A 1 178 ? 4.408 -11.971 -19.848 1.00 91.25 178 PRO A CA 1
ATOM 1413 C C . PRO A 1 178 ? 5.160 -11.844 -21.187 1.00 91.25 178 PRO A C 1
ATOM 1415 O O . PRO A 1 178 ? 5.218 -10.739 -21.728 1.00 91.25 178 PRO A O 1
ATOM 1418 N N . PRO A 1 179 ? 5.675 -12.943 -21.778 1.00 90.94 179 PRO A N 1
ATOM 1419 C CA . PRO A 1 179 ? 6.533 -12.886 -22.967 1.00 90.94 179 PRO A CA 1
ATOM 1420 C C . PRO A 1 179 ? 5.973 -12.097 -24.156 1.00 90.94 179 PRO A C 1
ATOM 1422 O O . PRO A 1 179 ? 6.732 -11.456 -24.869 1.00 90.94 179 PRO A O 1
ATOM 1425 N N . ALA A 1 180 ? 4.651 -12.100 -24.346 1.00 90.94 180 ALA A N 1
ATOM 1426 C CA . ALA A 1 180 ? 3.985 -11.364 -25.423 1.00 90.94 180 ALA A CA 1
ATOM 1427 C C . ALA A 1 180 ? 4.027 -9.828 -25.270 1.00 90.94 180 ALA A C 1
ATOM 1429 O O . ALA A 1 180 ? 3.662 -9.124 -26.206 1.00 90.94 180 ALA A O 1
ATOM 1430 N N . TYR A 1 181 ? 4.426 -9.313 -24.103 1.00 90.50 181 TYR A N 1
ATOM 1431 C CA . TYR A 1 181 ? 4.558 -7.879 -23.815 1.00 90.50 181 TYR A CA 1
ATOM 1432 C C . TYR A 1 181 ? 6.004 -7.456 -23.547 1.00 90.50 181 TYR A C 1
ATOM 1434 O O . TYR A 1 181 ? 6.249 -6.315 -23.157 1.00 90.50 181 TYR A O 1
ATOM 1442 N N . ARG A 1 182 ? 6.957 -8.378 -23.714 1.00 91.44 182 ARG A N 1
ATOM 1443 C CA . ARG A 1 182 ? 8.379 -8.071 -23.606 1.00 91.44 182 ARG A CA 1
ATOM 1444 C C . ARG A 1 182 ? 8.835 -7.343 -24.860 1.00 91.44 182 ARG A C 1
ATOM 1446 O O . ARG A 1 182 ? 8.395 -7.654 -25.962 1.00 91.44 182 ARG A O 1
ATOM 1453 N N . ASP A 1 183 ? 9.738 -6.405 -24.657 1.00 88.44 183 ASP A N 1
ATOM 1454 C CA . ASP A 1 183 ? 10.397 -5.645 -25.706 1.00 88.44 183 ASP A CA 1
ATOM 1455 C C . ASP A 1 183 ? 11.876 -6.075 -25.829 1.00 88.44 183 ASP A C 1
ATOM 1457 O O . ASP A 1 183 ? 12.321 -6.981 -25.118 1.0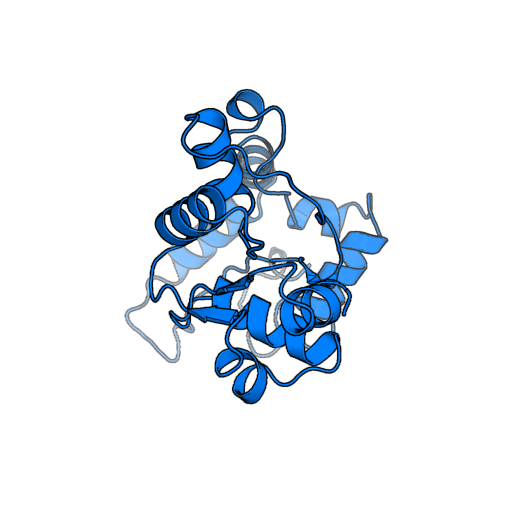0 88.44 183 ASP A O 1
ATOM 1461 N N . GLY A 1 184 ? 12.654 -5.457 -26.724 1.00 90.00 184 GLY A N 1
ATOM 1462 C CA . GLY A 1 184 ? 14.073 -5.728 -27.004 1.00 90.00 184 GLY A CA 1
ATOM 1463 C C . GLY A 1 184 ? 15.069 -5.483 -25.855 1.00 90.00 184 GLY A C 1
ATOM 1464 O O . GLY A 1 184 ? 16.242 -5.222 -26.113 1.00 90.00 184 GLY A O 1
ATOM 1465 N N . HIS A 1 185 ? 14.627 -5.587 -24.601 1.00 90.25 185 HIS A N 1
ATOM 1466 C CA . HIS A 1 185 ? 15.392 -5.365 -23.373 1.00 90.25 185 HIS A CA 1
ATOM 1467 C C . HIS A 1 185 ? 15.336 -6.594 -22.447 1.00 90.25 185 HIS A C 1
ATOM 1469 O O . HIS A 1 185 ? 14.716 -6.532 -21.381 1.00 90.25 185 HIS A O 1
ATOM 1475 N N . PRO A 1 186 ? 15.935 -7.739 -22.842 1.00 88.81 186 PRO A N 1
ATOM 1476 C CA . PRO A 1 186 ? 15.875 -8.986 -22.075 1.00 88.81 186 PRO A CA 1
ATOM 1477 C C . PRO A 1 186 ? 16.375 -8.842 -20.631 1.00 88.81 186 PRO A C 1
ATOM 1479 O O . PRO A 1 186 ? 15.848 -9.505 -19.744 1.00 88.81 186 PRO A O 1
ATOM 1482 N N . GLU A 1 187 ? 17.316 -7.928 -20.384 1.00 87.19 187 GLU A N 1
ATOM 1483 C CA . GLU A 1 187 ? 17.883 -7.630 -19.067 1.00 87.19 187 GLU A CA 1
ATOM 1484 C C . GLU A 1 187 ? 16.861 -7.118 -18.034 1.00 87.19 187 GLU A C 1
ATOM 1486 O O . GLU A 1 187 ? 17.164 -7.069 -16.843 1.00 87.19 187 GLU A O 1
ATOM 1491 N N . LEU A 1 188 ? 15.669 -6.702 -18.478 1.00 88.19 188 LEU A N 1
ATOM 1492 C CA . LEU A 1 188 ? 14.586 -6.215 -17.619 1.00 88.19 188 LEU A CA 1
ATOM 1493 C C . LEU A 1 188 ? 13.608 -7.317 -17.178 1.00 88.19 188 LEU A C 1
ATOM 1495 O O . LEU A 1 188 ? 12.697 -7.031 -16.401 1.00 88.19 188 LEU A O 1
ATOM 1499 N N . TYR A 1 189 ? 13.765 -8.548 -17.673 1.00 84.00 189 TYR A N 1
ATOM 1500 C CA . TYR A 1 189 ? 12.817 -9.653 -17.466 1.00 84.00 189 TYR A CA 1
ATOM 1501 C C . TYR A 1 189 ? 13.452 -10.884 -16.794 1.00 84.00 189 TYR A C 1
ATOM 1503 O O . TYR A 1 189 ? 12.980 -12.008 -16.997 1.00 84.00 189 TYR A O 1
ATOM 1511 N N . GLU A 1 190 ? 14.545 -10.668 -16.054 1.00 66.06 190 GLU A N 1
ATOM 1512 C CA . GLU A 1 190 ? 15.311 -11.678 -15.302 1.00 66.06 190 GLU A CA 1
ATOM 1513 C C . GLU A 1 190 ? 15.120 -11.565 -13.783 1.00 66.06 190 GLU A C 1
ATOM 1515 O O . GLU A 1 190 ? 15.141 -10.429 -13.247 1.00 66.06 190 GLU A O 1
#

Solvent-accessible surface area (backbone atoms only — not comparable to full-atom values): 11554 Å² total; per-residue (Å²): 96,71,64,56,58,31,21,79,69,72,74,38,37,38,40,40,35,65,61,81,42,72,67,36,53,50,50,43,52,52,35,46,74,65,74,38,61,48,88,60,49,60,75,37,94,34,34,40,68,62,60,40,58,70,70,61,37,50,44,53,18,41,79,65,75,33,42,66,86,77,61,68,61,63,48,50,52,38,42,76,71,66,69,37,85,74,80,87,87,79,79,95,44,79,91,70,64,81,87,86,83,87,78,77,71,63,47,94,84,37,79,87,57,69,50,70,62,43,51,53,49,50,53,46,59,68,28,73,68,39,32,51,49,43,33,51,45,61,16,77,85,67,75,43,58,72,43,78,49,58,62,64,38,62,74,66,49,84,47,56,66,62,42,47,51,47,44,74,71,68,28,57,94,82,27,86,60,54,76,95,76,59,67,102,53,68,87,79,74,117

Foldseek 3Di:
DVQVVCLVVVNAAEEAQLAPDPQNVLVQVVCVVVVHHPVVVCPRPRYHHPVDDQLVSQLVCQVVVHDYDHQPVSVLVCVLVVSHPDDDPDDDDLSPDDDDDQDADDCVVPVPDPRVVSVVVLCCCLDPVNQVVQQCPCCVVRVGHSGHRLNCCCVVVPPVPVNVSCQVPQADVRWNDDPVRDDPCVVSTD

Radius of gyration: 19.75 Å; Cα contacts (8 Å, |Δi|>4): 193; chains: 1; bounding box: 45×32×54 Å